Protein 2Q12 (pdb70)

Structure (mmCIF, N/CA/C/O backbone):
data_2Q12
#
_entry.id   2Q12
#
_cell.length_a   52.985
_cell.length_b   129.199
_cell.length_c   36.854
_cell.angle_alpha   90.00
_cell.angle_beta   90.00
_cell.angle_gamma   90.00
#
_symmetry.space_group_name_H-M   'P 21 21 2'
#
loop_
_entity.id
_entity.type
_entity.pdbx_description
1 polymer 'DCC-interacting protein 13 alpha'
2 water water
#
loop_
_atom_site.group_PDB
_atom_site.id
_atom_site.type_symbol
_atom_site.label_atom_id
_atom_site.label_alt_id
_atom_site.label_comp_id
_atom_site.label_asym_id
_atom_site.label_entity_id
_atom_site.label_seq_id
_atom_site.pdbx_PDB_ins_code
_atom_site.Cartn_x
_atom_site.Cartn_y
_atom_site.Cartn_z
_atom_site.occupancy
_atom_site.B_iso_or_equiv
_atom_site.auth_seq_id
_atom_site.auth_comp_id
_atom_site.auth_asym_id
_atom_site.auth_atom_id
_atom_site.pdbx_PDB_model_num
ATOM 1 N N . LEU A 1 13 ? 8.674 47.284 11.647 1.00 47.16 13 LEU A N 1
ATOM 2 C CA . LEU A 1 13 ? 8.672 47.499 13.120 1.00 48.99 13 LEU A CA 1
ATOM 3 C C . LEU A 1 13 ? 9.081 48.937 13.360 1.00 48.72 13 LEU A C 1
ATOM 4 O O . LEU A 1 13 ? 10.117 49.380 12.848 1.00 53.79 13 LEU A O 1
ATOM 9 N N . GLU A 1 14 ? 8.279 49.663 14.129 1.00 43.92 14 GLU A N 1
ATOM 10 C CA . GLU A 1 14 ? 8.564 51.068 14.394 1.00 45.75 14 GLU A CA 1
ATOM 11 C C . GLU A 1 14 ? 8.885 51.366 15.866 1.00 42.71 14 GLU A C 1
ATOM 12 O O . GLU A 1 14 ? 9.548 52.365 16.150 1.00 42.43 14 GLU A O 1
ATOM 18 N N . ASP A 1 15 ? 8.441 50.493 16.779 1.00 35.65 15 ASP A N 1
ATOM 19 C CA . ASP A 1 15 ? 8.531 50.765 18.232 1.00 34.99 15 ASP A CA 1
ATOM 20 C C . ASP A 1 15 ? 8.730 49.506 19.095 1.00 31.51 15 ASP A C 1
ATOM 21 O O . ASP A 1 15 ? 8.623 48.389 18.586 1.00 30.71 15 ASP A O 1
ATOM 26 N N . SER A 1 16 ? 9.009 49.683 20.384 1.00 30.40 16 SER A N 1
ATOM 27 C CA A SER A 1 16 ? 9.262 48.548 21.291 0.50 32.23 16 SER A CA 1
ATOM 28 C CA B SER A 1 16 ? 9.274 48.529 21.255 0.50 32.71 16 SER A CA 1
ATOM 29 C C . SER A 1 16 ? 8.059 47.597 21.450 1.00 31.41 16 SER A C 1
ATOM 30 O O . SER A 1 16 ? 8.230 46.386 21.450 1.00 28.98 16 SER A O 1
ATOM 35 N N . PRO A 1 17 ? 6.819 48.155 21.597 1.00 29.43 17 PRO A N 1
ATOM 36 C CA . PRO A 1 17 ? 5.687 47.204 21.766 1.00 29.89 17 PRO A CA 1
ATOM 37 C C . PRO A 1 17 ? 5.501 46.260 20.600 1.00 27.05 17 PRO A C 1
ATOM 38 O O . PRO A 1 17 ? 5.296 45.064 20.828 1.00 31.36 17 PRO A O 1
ATOM 42 N N . GLN A 1 18 ? 5.604 46.751 19.360 1.00 24.58 18 GLN A N 1
ATOM 43 C CA . GLN A 1 18 ? 5.472 45.842 18.213 1.00 28.01 18 GLN A CA 1
ATOM 44 C C . GLN A 1 18 ? 6.650 44.894 18.201 1.00 27.71 18 GLN A C 1
ATOM 45 O O . GLN A 1 18 ? 6.509 43.719 17.886 1.00 29.75 18 GLN A O 1
ATOM 51 N N . THR A 1 19 ? 7.827 45.412 18.534 1.00 27.09 19 THR A N 1
ATOM 52 C CA . THR A 1 19 ? 9.040 44.571 18.498 1.00 24.81 19 THR A CA 1
ATOM 53 C C . THR A 1 19 ? 8.977 43.455 19.548 1.00 27.48 19 THR A C 1
ATOM 54 O O . THR A 1 19 ? 9.182 42.298 19.230 1.00 28.01 19 THR A O 1
ATOM 58 N N . ARG A 1 20 ? 8.665 43.814 20.788 1.00 25.97 20 ARG A N 1
ATOM 59 C CA . ARG A 1 20 ? 8.507 42.853 21.836 1.00 30.70 20 ARG A CA 1
ATOM 60 C C . ARG A 1 20 ? 7.462 41.791 21.500 1.00 29.14 20 ARG A C 1
ATOM 61 O O . ARG A 1 20 ? 7.640 40.619 21.828 1.00 26.98 20 ARG A O 1
ATOM 69 N N . SER A 1 21 ? 6.394 42.180 20.815 1.00 30.60 21 SER A N 1
ATOM 70 C CA . SER A 1 21 ? 5.345 41.197 20.478 1.00 31.99 21 SER A CA 1
ATOM 71 C C . SER A 1 21 ? 5.884 40.152 19.492 1.00 30.08 21 SER A C 1
ATOM 72 O O . SER A 1 21 ? 5.695 38.942 19.681 1.00 31.80 21 SER A O 1
ATOM 75 N N . LEU A 1 22 ? 6.587 40.641 18.472 1.00 30.12 22 LEU A N 1
ATOM 76 C CA . LEU A 1 22 ? 7.206 39.808 17.457 1.00 28.51 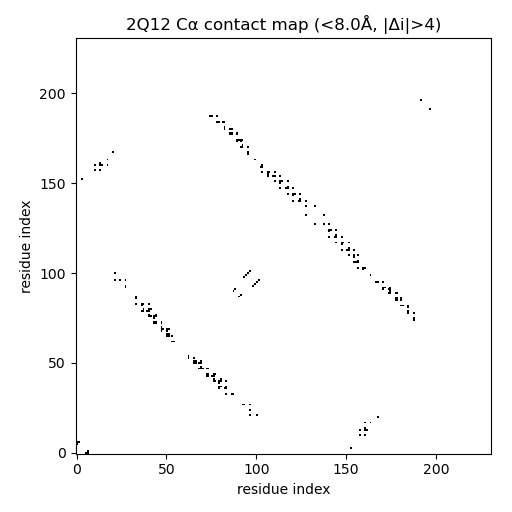22 LEU A CA 1
ATOM 77 C C . LEU A 1 22 ? 8.333 38.974 18.035 1.00 28.09 22 LEU A C 1
ATOM 78 O O . LEU A 1 22 ? 8.448 37.796 17.694 1.00 29.96 22 LEU A O 1
ATOM 83 N N . LEU A 1 23 ? 9.151 39.574 18.903 1.00 26.72 23 LEU A N 1
ATOM 84 C CA . LEU A 1 23 ? 10.171 38.791 19.673 1.00 28.70 23 LEU A CA 1
ATOM 85 C C . LEU A 1 23 ? 9.603 37.523 20.258 1.00 27.92 23 LEU A C 1
ATOM 86 O O . LEU A 1 23 ? 10.167 36.439 20.089 1.00 27.07 23 LEU A O 1
ATOM 91 N N . GLY A 1 24 ? 8.456 37.647 20.934 1.00 30.10 24 GLY A N 1
ATOM 92 C CA . GLY A 1 24 ? 7.781 36.517 21.581 1.00 28.02 24 GLY A CA 1
ATOM 93 C C . GLY A 1 24 ? 7.390 35.395 20.629 1.00 32.61 24 GLY A C 1
ATOM 94 O O . GLY A 1 24 ? 7.540 34.219 20.952 1.00 31.58 24 GLY A O 1
ATOM 95 N N . VAL A 1 25 ? 6.887 35.751 19.454 1.00 32.89 25 VAL A N 1
ATOM 96 C CA . VAL A 1 25 ? 6.555 34.759 18.436 1.00 31.40 25 VAL A CA 1
ATOM 97 C C . VAL A 1 25 ? 7.859 34.094 17.929 1.00 29.71 25 VAL A C 1
ATOM 98 O O . VAL A 1 25 ? 7.914 32.885 17.740 1.00 31.20 25 VAL A O 1
ATOM 102 N N . PHE A 1 26 ? 8.911 34.875 17.732 1.00 28.22 26 PHE A N 1
ATOM 103 C CA . PHE A 1 26 ? 10.166 34.288 17.260 1.00 29.82 26 PHE A CA 1
ATOM 104 C C . PHE A 1 26 ? 10.767 33.335 18.277 1.00 30.03 26 PHE A C 1
ATOM 105 O O . PHE A 1 26 ? 11.406 32.329 17.910 1.00 28.56 26 PHE A O 1
ATOM 113 N N . GLU A 1 27 ? 10.555 33.645 19.554 1.00 28.60 27 GLU A N 1
ATOM 114 C CA . GLU A 1 27 ? 11.056 32.856 20.661 1.00 27.70 27 GLU A CA 1
ATOM 115 C C . GLU A 1 27 ? 10.318 31.509 20.750 1.00 30.41 27 GLU A C 1
ATOM 116 O O . GLU A 1 27 ? 10.956 30.475 20.950 1.00 27.92 27 GLU A O 1
ATOM 122 N N . GLU A 1 28 ? 8.988 31.539 20.592 1.00 27.25 28 GLU A N 1
ATOM 123 C CA . GLU A 1 28 ? 8.141 30.332 20.445 1.00 36.05 28 GLU A CA 1
ATOM 124 C C . GLU A 1 28 ? 8.529 29.458 19.239 1.00 34.68 28 GLU A C 1
ATOM 125 O O . GLU A 1 28 ? 8.558 28.220 19.324 1.00 34.41 28 GLU A O 1
ATOM 131 N N . ASP A 1 29 ? 8.835 30.093 18.116 1.00 32.37 29 ASP A N 1
ATOM 132 C CA . ASP A 1 29 ? 9.321 29.315 16.988 1.00 32.14 29 ASP A CA 1
ATOM 133 C C . ASP A 1 29 ? 10.686 28.679 17.318 1.00 32.72 29 ASP A C 1
ATOM 134 O O . ASP A 1 29 ? 10.913 27.502 17.044 1.00 32.57 29 ASP A O 1
ATOM 139 N N . ALA A 1 30 ? 11.598 29.461 17.885 1.00 30.65 30 ALA A N 1
ATOM 140 C CA . ALA A 1 30 ? 12.886 28.898 18.296 1.00 29.42 30 ALA A CA 1
ATOM 141 C C . ALA A 1 30 ? 12.699 27.695 19.230 1.00 31.04 30 ALA A C 1
ATOM 142 O O . ALA A 1 30 ? 13.412 26.685 19.133 1.00 30.60 30 ALA A O 1
ATOM 144 N N . THR A 1 31 ? 11.722 27.750 20.127 1.00 31.20 31 THR A N 1
ATOM 145 C CA . THR A 1 31 ? 11.438 26.592 20.940 1.00 32.05 31 THR A CA 1
ATOM 146 C C . THR A 1 31 ? 11.115 25.338 20.101 1.00 35.07 31 THR A C 1
ATOM 147 O O . THR A 1 31 ? 11.682 24.246 20.365 1.00 34.22 31 THR A O 1
ATOM 151 N N . ALA A 1 32 ? 10.232 25.480 19.103 1.00 33.32 32 ALA A N 1
ATOM 152 C CA . ALA A 1 32 ? 9.799 24.324 18.308 1.00 33.38 32 ALA A CA 1
ATOM 153 C C . ALA A 1 32 ? 10.968 23.846 17.465 1.00 34.87 32 ALA A C 1
ATOM 154 O O . ALA A 1 32 ? 11.099 22.648 17.205 1.00 35.78 32 ALA A O 1
ATOM 156 N N . ILE A 1 33 ? 11.794 24.803 17.053 1.00 32.57 33 ILE A N 1
ATOM 157 C CA . ILE A 1 33 ? 13.001 24.525 16.274 1.00 27.42 33 ILE A CA 1
ATOM 158 C C . ILE A 1 33 ? 13.962 23.662 17.068 1.00 27.40 33 ILE A C 1
ATOM 159 O O . ILE A 1 33 ? 14.336 22.600 16.581 1.00 27.70 33 ILE A O 1
ATOM 164 N N . SER A 1 34 ? 14.312 24.109 18.278 1.00 29.15 34 SER A N 1
ATOM 165 C CA . SER A 1 34 ? 15.185 23.370 19.225 1.00 30.50 34 SER A CA 1
ATOM 166 C C . SER A 1 34 ? 14.737 21.946 19.432 1.00 30.32 34 SER A C 1
ATOM 167 O O . SER A 1 34 ? 15.522 21.031 19.318 1.00 29.50 34 SER A O 1
ATOM 170 N N . ASN A 1 35 ? 13.463 21.762 19.728 1.00 27.02 35 ASN A N 1
ATOM 171 C CA . ASN A 1 35 ? 12.911 20.427 19.904 1.00 31.41 35 ASN A CA 1
ATOM 172 C C . ASN A 1 35 ? 13.087 19.480 18.714 1.00 29.84 35 ASN A C 1
ATOM 173 O O . ASN A 1 35 ? 13.604 18.350 18.873 1.00 29.92 35 ASN A O 1
ATOM 178 N N . TYR A 1 36 ? 12.666 19.926 17.530 1.00 27.03 36 TYR A N 1
ATOM 179 C CA . TYR A 1 36 ? 12.807 19.106 16.348 1.00 26.18 36 TYR A CA 1
ATOM 180 C C . TYR A 1 36 ? 14.284 18.842 16.015 1.00 24.22 36 TYR A C 1
ATOM 181 O O . TYR A 1 36 ? 14.643 17.720 15.716 1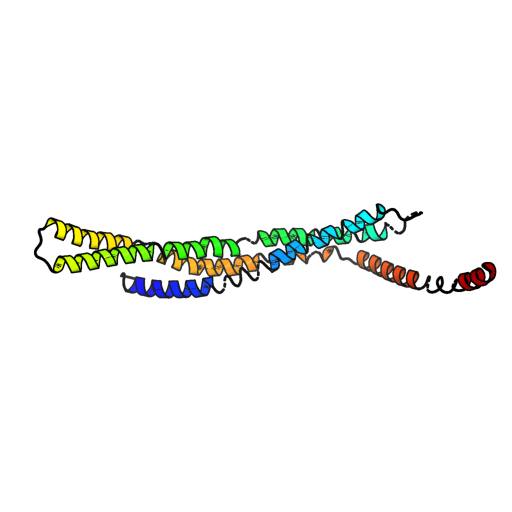.00 26.54 36 TYR A O 1
ATOM 198 N N . ASN A 1 38 ? 16.942 18.974 17.930 1.00 28.96 38 ASN A N 1
ATOM 199 C CA . ASN A 1 38 ? 17.489 18.050 18.909 1.00 26.71 38 ASN A CA 1
ATOM 200 C C . ASN A 1 38 ? 17.125 16.618 18.591 1.00 25.42 38 ASN A C 1
ATOM 201 O O . ASN A 1 38 ? 17.956 15.743 18.658 1.00 25.00 38 ASN A O 1
ATOM 206 N N . GLN A 1 39 ? 15.885 16.357 18.193 1.00 21.44 39 GLN A N 1
ATOM 207 C CA . GLN A 1 39 ? 15.548 15.000 17.787 1.00 23.49 39 GLN A CA 1
ATOM 208 C C . GLN A 1 39 ? 16.331 14.547 16.550 1.00 25.24 39 GLN A C 1
ATOM 209 O O . GLN A 1 39 ? 16.713 13.394 16.462 1.00 25.30 39 GLN A O 1
ATOM 215 N N . LEU A 1 40 ? 16.524 15.448 15.595 1.00 26.98 40 LEU A N 1
ATOM 216 C CA . LEU A 1 40 ? 17.323 15.156 14.368 1.00 30.09 40 LEU A CA 1
ATOM 217 C C . LEU A 1 40 ? 18.805 14.893 14.671 1.00 26.47 40 LEU A C 1
ATOM 218 O O . LEU A 1 40 ? 19.414 13.988 14.100 1.00 25.98 40 LEU A O 1
ATOM 223 N N . TYR A 1 41 ? 19.383 15.754 15.490 1.00 24.73 41 TYR A N 1
ATOM 224 C CA . TYR A 1 41 ? 20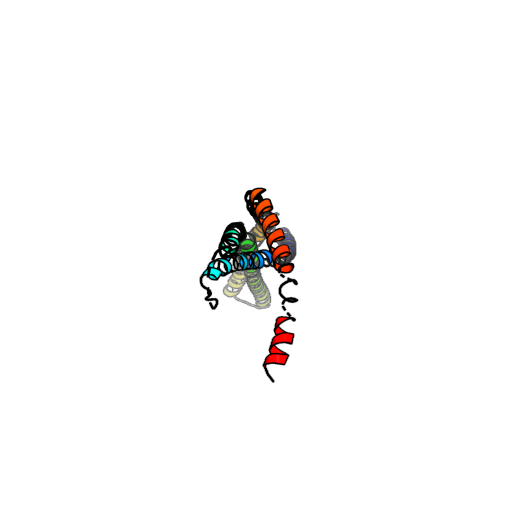.727 15.553 16.062 1.00 21.15 41 TYR A CA 1
ATOM 225 C C . TYR A 1 41 ? 20.906 14.144 16.626 1.00 22.21 41 TYR A C 1
ATOM 226 O O . TYR A 1 41 ? 21.854 13.394 16.272 1.00 21.55 41 TYR A O 1
ATOM 235 N N . GLN A 1 42 ? 19.994 13.755 17.520 1.00 21.76 42 GLN A N 1
ATOM 236 C CA . GLN A 1 42 ? 20.032 12.428 18.115 1.00 23.15 42 GLN A CA 1
ATOM 237 C C . GLN A 1 42 ? 19.942 11.269 17.128 1.00 19.31 42 GLN A C 1
ATOM 238 O O . GLN A 1 42 ? 20.641 10.261 17.290 1.00 19.82 42 GLN A O 1
ATOM 244 N N . ALA A 1 43 ? 19.050 11.341 16.134 1.00 18.07 43 ALA A N 1
ATOM 245 C CA . ALA A 1 43 ? 18.881 10.288 15.152 1.00 21.94 43 ALA A CA 1
ATOM 246 C C . ALA A 1 43 ? 20.140 10.154 14.301 1.00 17.95 43 ALA A C 1
ATOM 247 O O . ALA A 1 43 ? 20.573 9.053 14.005 1.00 21.11 43 ALA A O 1
ATOM 257 N N . HIS A 1 45 ? 23.155 11.210 15.108 1.00 25.50 45 HIS A N 1
ATOM 258 C CA . HIS A 1 45 ? 24.232 10.712 15.961 1.00 25.47 45 HIS A CA 1
ATOM 259 C C . HIS A 1 45 ? 24.223 9.188 16.034 1.00 21.79 45 HIS A C 1
ATOM 260 O O . HIS A 1 45 ? 25.286 8.547 16.068 1.00 24.94 45 HIS A O 1
ATOM 267 N N . ARG A 1 46 ? 23.036 8.585 16.048 1.00 21.79 46 ARG A N 1
ATOM 268 C CA . ARG A 1 46 ? 22.944 7.107 16.033 1.00 22.31 46 ARG A CA 1
ATOM 269 C C . ARG A 1 46 ? 23.449 6.514 14.737 1.00 22.01 46 ARG A C 1
ATOM 270 O O . ARG A 1 46 ? 24.044 5.442 14.768 1.00 21.50 46 ARG A O 1
ATOM 278 N N . ILE A 1 47 ? 23.173 7.173 13.603 1.00 20.21 47 ILE A N 1
ATOM 279 C CA . ILE A 1 47 ? 23.648 6.699 12.289 1.00 19.54 47 ILE A CA 1
ATOM 280 C C . ILE A 1 47 ? 25.189 6.749 12.387 1.00 21.28 47 ILE A C 1
ATOM 281 O O . ILE A 1 47 ? 25.882 5.766 12.077 1.00 21.52 47 ILE A O 1
ATOM 286 N N . TYR A 1 48 ? 25.671 7.915 12.755 1.00 19.99 48 TYR A N 1
ATOM 287 C CA . TYR A 1 48 ? 27.143 8.163 12.911 1.00 24.33 48 TYR A CA 1
ATOM 288 C C . TYR A 1 48 ? 27.858 7.078 13.723 1.00 18.57 48 TYR A C 1
ATOM 289 O O . TYR A 1 48 ? 28.801 6.452 13.235 1.00 24.79 48 TYR A O 1
ATOM 298 N N . ASP A 1 49 ? 27.475 6.915 14.993 1.00 21.61 49 ASP A N 1
ATOM 299 C CA . ASP A 1 49 ? 28.015 5.837 15.870 1.00 18.99 49 ASP A CA 1
ATOM 300 C C . ASP A 1 49 ? 27.928 4.440 15.243 1.00 20.68 49 ASP A C 1
ATOM 301 O O . ASP A 1 49 ? 28.886 3.703 15.287 1.00 20.00 49 ASP A O 1
ATOM 306 N N . ALA A 1 50 ? 26.765 4.057 14.661 1.00 18.30 50 ALA A N 1
ATOM 307 C CA . ALA A 1 50 ? 26.604 2.709 14.103 1.00 20.42 50 ALA A CA 1
ATOM 308 C C . ALA A 1 50 ? 27.582 2.487 12.908 1.00 21.21 50 ALA A C 1
ATOM 309 O O . ALA A 1 50 ? 28.228 1.423 12.783 1.00 20.21 50 ALA A O 1
ATOM 311 N N . GLN A 1 51 ? 27.693 3.504 12.035 1.00 22.79 51 GLN A N 1
ATOM 312 C CA . GLN A 1 51 ? 28.571 3.440 10.881 1.00 24.16 51 GLN A CA 1
ATOM 313 C C . GLN A 1 51 ? 30.044 3.360 11.317 1.00 21.70 51 GLN A C 1
ATOM 314 O O . GLN A 1 51 ? 30.759 2.522 10.784 1.00 18.65 51 GLN A O 1
ATOM 320 N N . ASN A 1 52 ? 30.459 4.143 12.329 1.00 21.93 52 ASN A N 1
ATOM 321 C CA . ASN A 1 52 ? 31.858 3.995 12.872 1.00 23.77 52 ASN A CA 1
ATOM 322 C C . ASN A 1 52 ? 32.122 2.560 13.422 1.00 25.07 52 ASN A C 1
ATOM 323 O O . ASN A 1 52 ? 33.203 1.970 13.193 1.00 25.83 52 ASN A O 1
ATOM 328 N N . GLU A 1 53 ? 31.138 2.010 14.157 1.00 21.71 53 GLU A N 1
ATOM 329 C CA . GLU A 1 53 ? 31.228 0.661 14.758 1.00 22.75 53 GLU A CA 1
ATOM 330 C C . GLU A 1 53 ? 31.265 -0.402 13.658 1.00 24.56 53 GLU A C 1
ATOM 331 O O . GLU A 1 53 ? 32.052 -1.361 13.705 1.00 21.32 53 GLU A O 1
ATOM 337 N N . LEU A 1 54 ? 30.447 -0.209 12.625 1.00 21.42 54 LEU A N 1
ATOM 338 C CA . LEU A 1 54 ? 30.498 -1.088 11.452 1.00 22.65 54 LEU A CA 1
ATOM 339 C C . LEU A 1 54 ? 31.810 -1.083 10.704 1.00 18.38 54 LEU A C 1
ATOM 340 O O . LEU A 1 54 ? 32.245 -2.150 10.322 1.00 20.76 54 LEU A O 1
ATOM 345 N N . SER A 1 55 ? 32.414 0.088 10.508 1.00 18.19 55 SER A N 1
ATOM 346 C CA A SER A 1 55 ? 33.740 0.185 9.868 0.50 21.34 55 SER A CA 1
ATOM 347 C CA B SER A 1 55 ? 33.724 0.171 9.845 0.50 21.14 55 SER A CA 1
ATOM 348 C C . SER A 1 55 ? 34.758 -0.602 10.669 1.00 19.83 55 SER A C 1
ATOM 349 O O . SER A 1 55 ? 35.533 -1.426 10.117 1.00 24.83 55 SER A O 1
ATOM 354 N N . ALA A 1 56 ? 34.778 -0.340 11.968 1.00 21.78 56 ALA A N 1
ATOM 355 C CA . ALA A 1 56 ? 35.723 -1.015 12.879 1.00 24.18 56 ALA A CA 1
ATOM 356 C C . ALA A 1 56 ? 35.521 -2.529 12.882 1.00 26.37 56 ALA A C 1
ATOM 357 O O . ALA A 1 56 ? 36.480 -3.267 12.808 1.00 21.98 56 ALA A O 1
ATOM 359 N N . ALA A 1 57 ? 34.280 -2.989 12.966 1.00 21.91 57 ALA A N 1
ATOM 360 C CA . ALA A 1 57 ? 34.024 -4.426 12.984 1.00 25.15 57 ALA A CA 1
ATOM 361 C C . ALA A 1 57 ? 34.384 -5.125 11.684 1.00 25.38 57 ALA A C 1
ATOM 362 O O . ALA A 1 57 ? 34.891 -6.241 11.695 1.00 23.96 57 ALA A O 1
ATOM 364 N N . THR A 1 58 ? 34.130 -4.450 10.564 1.00 21.85 58 THR A N 1
ATOM 365 C CA . THR A 1 58 ? 34.411 -5.002 9.250 1.00 22.25 58 THR A CA 1
ATOM 366 C C . THR A 1 58 ? 35.943 -5.160 9.078 1.00 23.24 58 THR A C 1
ATOM 367 O O . THR A 1 58 ? 36.454 -6.209 8.642 1.00 22.62 58 THR A O 1
ATOM 371 N N . HIS A 1 59 ? 36.649 -4.131 9.506 1.00 21.58 59 HIS A N 1
ATOM 372 C CA . HIS A 1 59 ? 38.115 -4.112 9.419 1.00 25.52 59 HIS A CA 1
ATOM 373 C C . HIS A 1 59 ? 38.709 -5.197 10.313 1.00 21.96 59 HIS A C 1
ATOM 374 O O . HIS A 1 59 ? 39.618 -5.944 9.877 1.00 25.19 59 HIS A O 1
ATOM 381 N N . LEU A 1 60 ? 38.178 -5.336 11.524 1.00 24.49 60 LEU A N 1
ATOM 382 C CA . LEU A 1 60 ? 38.681 -6.354 12.437 1.00 27.51 60 LEU A CA 1
ATOM 383 C C . LEU A 1 60 ? 38.445 -7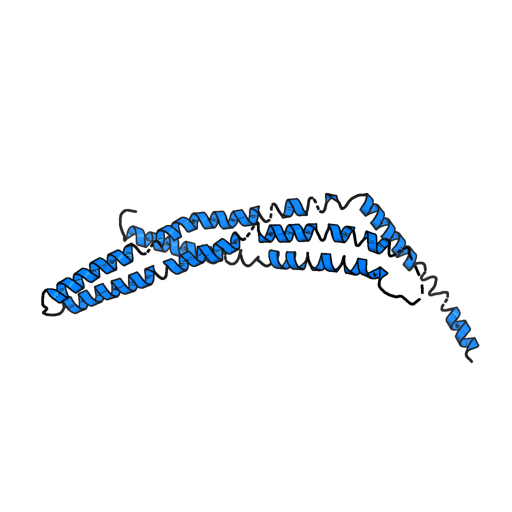.771 11.883 1.00 27.29 60 LEU A C 1
ATOM 384 O O . LEU A 1 60 ? 39.316 -8.627 11.977 1.00 26.22 60 LEU A O 1
ATOM 389 N N . THR A 1 61 ? 37.274 -8.027 11.293 1.00 25.18 61 THR A N 1
ATOM 390 C CA . THR A 1 61 ? 37.033 -9.319 10.668 1.00 19.05 61 THR A CA 1
ATOM 391 C C . THR A 1 61 ? 38.064 -9.622 9.566 1.00 27.19 61 THR A C 1
ATOM 392 O O . THR A 1 61 ? 38.650 -10.717 9.557 1.00 26.88 61 THR A O 1
ATOM 396 N N . SER A 1 62 ? 38.325 -8.682 8.662 1.00 24.50 62 SER A N 1
ATOM 397 C CA A SER A 1 62 ? 39.355 -8.883 7.623 0.50 27.79 62 SER A CA 1
ATOM 398 C CA B SER A 1 62 ? 39.338 -8.948 7.629 0.50 27.78 62 SER A CA 1
ATOM 399 C C . SER A 1 62 ? 40.722 -9.197 8.226 1.00 28.26 62 SER A C 1
ATOM 400 O O . SER A 1 62 ? 41.469 -10.047 7.705 1.00 28.59 62 SER A O 1
ATOM 405 N N . LYS A 1 63 ? 41.036 -8.505 9.311 1.00 27.18 63 LYS A N 1
ATOM 406 C CA . LYS A 1 63 ? 42.314 -8.657 10.031 1.00 33.30 63 LYS A CA 1
ATOM 407 C C . LYS A 1 63 ? 42.441 -10.067 10.633 1.00 34.37 63 LYS A C 1
ATOM 408 O O . LYS A 1 63 ? 43.504 -10.685 10.582 1.00 35.95 63 LYS A O 1
ATOM 414 N N . LEU A 1 64 ? 41.340 -10.574 11.175 1.00 29.77 64 LEU A N 1
ATOM 415 C CA . LEU A 1 64 ? 41.299 -11.919 11.714 1.00 33.97 64 LEU A CA 1
ATOM 416 C C . LEU A 1 64 ? 41.458 -13.007 10.687 1.00 28.26 64 LEU A C 1
ATOM 417 O O . LEU A 1 64 ? 42.080 -14.033 10.990 1.00 28.50 64 LEU A O 1
ATOM 422 N N . LEU A 1 65 ? 40.855 -12.817 9.504 1.00 24.49 65 LEU A N 1
ATOM 423 C CA . LEU A 1 65 ? 41.014 -13.726 8.397 1.00 24.85 65 LEU A CA 1
ATOM 424 C C . LEU A 1 65 ? 42.478 -13.778 7.951 1.00 33.41 65 LEU A C 1
ATOM 425 O O . LEU A 1 65 ? 42.976 -14.836 7.642 1.00 30.26 65 LEU A O 1
ATOM 430 N N . LYS A 1 66 ? 43.164 -12.646 7.947 1.00 35.95 66 LYS A N 1
ATOM 431 C CA . LYS A 1 66 ? 44.596 -12.656 7.628 1.00 39.32 66 LYS A CA 1
ATOM 432 C C . LYS A 1 66 ? 45.403 -13.460 8.649 1.00 41.56 66 LYS A C 1
ATOM 433 O O . LYS A 1 66 ? 46.431 -14.048 8.305 1.00 46.59 66 LYS A O 1
ATOM 439 N N . GLU A 1 67 ? 44.953 -13.479 9.903 1.00 37.92 67 GLU A N 1
ATOM 440 C CA . GLU A 1 67 ? 45.664 -14.181 10.965 1.00 42.48 67 GLU A CA 1
ATOM 441 C C . GLU A 1 67 ? 45.511 -15.713 10.927 1.00 38.94 67 GLU A C 1
ATOM 442 O O . GLU A 1 67 ? 46.050 -16.392 11.787 1.00 40.54 67 GLU A O 1
ATOM 448 N N . TYR A 1 68 ? 44.747 -16.259 9.979 1.00 36.85 68 TYR A N 1
ATOM 449 C CA . TYR A 1 68 ? 44.451 -17.697 9.997 1.00 41.90 68 TYR A CA 1
ATOM 450 C C . TYR A 1 68 ? 45.724 -18.512 9.812 1.00 45.44 68 TYR A C 1
ATOM 451 O O . TYR A 1 68 ? 45.972 -19.473 10.541 1.00 43.56 68 TYR A O 1
ATOM 460 N N . GLU A 1 69 ? 46.501 -18.110 8.813 1.00 50.18 69 GLU A N 1
ATOM 461 C CA . GLU A 1 69 ? 47.824 -18.656 8.545 1.00 58.17 69 GLU A CA 1
ATOM 462 C C . GLU A 1 69 ? 48.733 -18.698 9.781 1.00 56.53 69 GLU A C 1
ATOM 463 O O . GLU A 1 69 ? 49.641 -19.516 9.842 1.00 61.13 69 GLU A O 1
ATOM 469 N N . LYS A 1 70 ? 48.489 -17.830 10.757 1.00 55.49 70 LYS A N 1
ATOM 470 C CA . LYS A 1 70 ? 49.307 -17.796 11.971 1.00 57.33 70 LYS A CA 1
ATOM 471 C C . LYS A 1 70 ? 48.816 -18.722 13.086 1.00 56.52 70 LYS A C 1
ATOM 472 O O . LYS A 1 70 ? 49.430 -18.799 14.151 1.00 52.59 70 LYS A O 1
ATOM 478 N N . GLN A 1 71 ? 47.703 -19.410 12.853 1.00 55.48 71 GLN A N 1
ATOM 479 C CA . GLN A 1 71 ? 47.221 -20.376 13.828 1.00 54.02 71 GLN A CA 1
ATOM 480 C C . GLN A 1 71 ? 47.991 -21.655 13.580 1.00 55.75 71 GLN A C 1
ATOM 481 O O . GLN A 1 71 ? 48.219 -22.034 12.421 1.00 57.80 71 GLN A O 1
ATOM 487 N N . ARG A 1 72 ? 48.405 -22.310 14.659 1.00 57.93 72 ARG A N 1
ATOM 488 C CA . ARG A 1 72 ? 49.112 -23.575 14.527 1.00 61.24 72 ARG A CA 1
ATOM 489 C C . ARG A 1 72 ? 48.149 -24.746 14.709 1.00 62.67 72 ARG A C 1
ATOM 490 O O . ARG A 1 72 ? 47.591 -24.954 15.801 1.00 61.53 72 ARG A O 1
ATOM 498 N N . PHE A 1 73 ? 47.922 -25.471 13.610 1.00 62.87 73 PHE A N 1
ATOM 499 C CA . PHE A 1 73 ? 47.077 -26.665 13.610 1.00 64.11 73 PHE A CA 1
ATOM 500 C C . PHE A 1 73 ? 47.943 -27.934 13.447 1.00 65.75 73 PHE A C 1
ATOM 501 O O . PHE A 1 73 ? 48.462 -28.183 12.351 1.00 68.20 73 PHE A O 1
ATOM 509 N N . PRO A 1 74 ? 48.125 -28.715 14.544 1.00 65.97 74 PRO A N 1
ATOM 510 C CA . PRO A 1 74 ? 48.873 -29.993 14.612 1.00 66.60 74 PRO A CA 1
ATOM 511 C C . PRO A 1 74 ? 48.675 -30.953 13.428 1.00 67.43 74 PRO A C 1
ATOM 512 O O . PRO A 1 74 ? 47.543 -31.188 12.991 1.00 68.35 74 PRO A O 1
ATOM 516 N N . GLU A 1 80 ? 48.703 -23.384 0.935 1.00 63.30 80 GLU A N 1
ATOM 517 C CA . GLU A 1 80 ? 47.559 -24.267 1.160 1.00 61.73 80 GLU A CA 1
ATOM 518 C C . GLU A 1 80 ? 46.246 -23.643 0.711 1.00 58.76 80 GLU A C 1
ATOM 519 O O . GLU A 1 80 ? 46.092 -22.412 0.711 1.00 53.70 80 GLU A O 1
ATOM 525 N N . VAL A 1 81 ? 45.320 -24.525 0.343 1.00 56.32 81 VAL A N 1
ATOM 526 C CA . VAL A 1 81 ? 44.038 -24.179 -0.262 1.00 56.15 81 VAL A CA 1
ATOM 527 C C . VAL A 1 81 ? 43.237 -23.213 0.616 1.00 52.84 81 VAL A C 1
ATOM 528 O O . VAL A 1 81 ? 42.820 -22.167 0.130 1.00 51.95 81 VAL A O 1
ATOM 540 N N . SER A 1 83 ? 44.120 -21.312 3.341 1.00 47.67 83 SER A N 1
ATOM 541 C CA . SER A 1 83 ? 44.818 -20.042 3.537 1.00 48.13 83 SER A CA 1
ATOM 542 C C . SER A 1 83 ? 44.689 -19.072 2.350 1.00 44.91 83 SER A C 1
ATOM 543 O O . SER A 1 83 ? 44.565 -17.861 2.547 1.00 44.13 83 SER A O 1
ATOM 546 N N . SER A 1 84 ? 44.725 -19.611 1.133 1.00 42.60 84 SER A N 1
ATOM 547 C CA . SER A 1 84 ? 44.519 -18.820 -0.074 1.00 42.08 84 SER A CA 1
ATOM 548 C C . SER A 1 84 ? 43.069 -18.314 -0.226 1.00 39.33 84 SER A C 1
ATOM 549 O O . SER A 1 84 ? 42.838 -17.136 -0.548 1.00 33.84 84 SER A O 1
ATOM 552 N N . THR A 1 85 ? 42.109 -19.206 -0.003 1.00 34.64 85 THR A N 1
ATOM 553 C CA . THR A 1 85 ? 40.682 -18.826 -0.016 1.00 29.56 85 THR A CA 1
ATOM 554 C C . THR A 1 85 ? 40.433 -17.717 0.997 1.00 27.64 85 THR A C 1
ATOM 555 O O . THR A 1 85 ? 39.811 -16.716 0.656 1.00 30.09 85 THR A O 1
ATOM 559 N N . LEU A 1 86 ? 40.956 -17.862 2.214 1.00 24.66 86 LEU A N 1
ATOM 560 C CA . LEU A 1 86 ? 40.801 -16.861 3.290 1.00 29.31 86 LEU A CA 1
ATOM 561 C C . LEU A 1 86 ? 41.479 -15.522 2.947 1.00 31.40 86 LEU A C 1
ATOM 562 O O . LEU A 1 86 ? 40.922 -14.447 3.196 1.00 29.87 86 LEU A O 1
ATOM 567 N N . GLN A 1 87 ? 42.642 -15.595 2.305 1.00 33.30 87 GLN A N 1
ATOM 568 C CA . GLN A 1 87 ? 43.318 -14.397 1.792 1.00 34.22 87 GLN A CA 1
ATOM 569 C C . GLN A 1 87 ? 42.492 -13.627 0.758 1.00 31.82 87 GLN A C 1
ATOM 570 O O . GLN A 1 87 ? 42.514 -12.401 0.755 1.00 33.51 87 GLN A O 1
ATOM 576 N N . GLN A 1 88 ? 41.793 -14.342 -0.115 1.00 29.57 88 GLN A N 1
ATOM 577 C CA . GLN A 1 88 ? 41.000 -13.746 -1.159 1.00 35.44 88 GLN A CA 1
ATOM 578 C C . GLN A 1 88 ? 39.780 -13.088 -0.534 1.00 31.91 88 GLN A C 1
ATOM 579 O O . GLN A 1 88 ? 39.370 -12.016 -0.990 1.00 29.29 88 GLN A O 1
ATOM 585 N N . PHE A 1 89 ? 39.224 -13.717 0.507 1.00 30.60 89 PHE A N 1
ATOM 586 C CA . PHE A 1 89 ? 38.045 -13.176 1.216 1.00 31.67 89 PHE A CA 1
ATOM 587 C C . PHE A 1 89 ? 38.463 -11.924 1.971 1.00 33.03 89 PHE A C 1
ATOM 588 O O . PHE A 1 89 ? 37.743 -10.910 1.963 1.00 29.77 89 PHE A O 1
ATOM 596 N N . SER A 1 90 ? 39.636 -11.995 2.585 1.00 30.63 90 SER A N 1
ATOM 597 C CA A SER A 1 90 ? 40.181 -10.925 3.405 0.50 32.61 90 SER A CA 1
ATOM 598 C CA B SER A 1 90 ? 40.164 -10.924 3.404 0.50 32.05 90 SER A CA 1
ATOM 599 C C . SER A 1 90 ? 40.509 -9.688 2.592 1.00 34.79 90 SER A C 1
ATOM 600 O O . SER A 1 90 ? 40.417 -8.581 3.110 1.00 33.18 90 SER A O 1
ATOM 605 N N . LYS A 1 91 ? 40.914 -9.887 1.330 1.00 31.74 91 LYS A N 1
ATOM 606 C CA . LYS A 1 91 ? 41.165 -8.774 0.396 1.00 38.11 91 LYS A CA 1
ATOM 607 C C . LYS A 1 91 ? 39.857 -8.046 0.009 1.00 36.93 91 LYS A C 1
ATOM 608 O O . LYS A 1 91 ? 39.766 -6.823 0.109 1.00 36.34 91 LYS A O 1
ATOM 614 N N . VAL A 1 92 ? 38.868 -8.793 -0.448 1.00 30.63 92 VAL A N 1
ATOM 615 C CA . VAL A 1 92 ? 37.536 -8.208 -0.737 1.00 31.92 92 VAL A CA 1
ATOM 616 C C . VAL A 1 92 ? 36.930 -7.505 0.470 1.00 29.22 92 VAL A C 1
ATOM 617 O O . VAL A 1 92 ? 36.383 -6.389 0.340 1.00 30.53 92 VAL A O 1
ATOM 621 N N . ILE A 1 93 ? 36.997 -8.140 1.637 1.00 24.83 93 ILE A N 1
ATOM 622 C CA . ILE A 1 93 ? 36.486 -7.506 2.867 1.00 27.96 93 ILE A CA 1
ATOM 623 C C . ILE A 1 93 ? 37.312 -6.277 3.222 1.00 32.14 93 ILE A C 1
ATOM 624 O O . ILE A 1 93 ? 36.773 -5.270 3.668 1.00 27.48 93 ILE A O 1
ATOM 629 N N . ASP A 1 94 ? 38.625 -6.337 3.011 1.00 30.78 94 ASP A N 1
ATOM 630 C CA . ASP A 1 94 ? 39.429 -5.159 3.277 1.00 33.76 94 ASP A CA 1
ATOM 631 C C . ASP A 1 94 ? 38.990 -3.981 2.400 1.00 33.56 94 ASP A C 1
ATOM 632 O O . ASP A 1 94 ? 38.957 -2.852 2.874 1.00 35.14 94 ASP A O 1
ATOM 637 N N . GLU A 1 95 ? 38.661 -4.241 1.137 1.00 30.16 95 GLU A N 1
ATOM 638 C CA . GLU A 1 95 ? 38.109 -3.230 0.242 1.00 34.37 95 GLU A CA 1
ATOM 639 C C . GLU A 1 95 ? 36.791 -2.683 0.733 1.00 32.46 95 GLU A C 1
ATOM 640 O O . GLU A 1 95 ? 36.601 -1.463 0.732 1.00 28.34 95 GLU A O 1
ATOM 646 N N . LEU A 1 96 ? 35.877 -3.564 1.156 1.00 28.65 96 LEU A N 1
ATOM 647 C CA . LEU A 1 96 ? 34.634 -3.079 1.734 1.00 28.21 96 LEU A CA 1
ATOM 648 C C . LEU A 1 96 ? 34.877 -2.276 3.018 1.00 25.58 96 LEU A C 1
ATOM 649 O O . LEU A 1 96 ? 34.258 -1.244 3.206 1.00 25.64 96 LEU A O 1
ATOM 654 N N . SER A 1 97 ? 35.752 -2.738 3.894 1.00 25.53 97 SER A N 1
ATOM 655 C CA A SER A 1 97 ? 36.089 -2.009 5.104 0.50 24.80 97 SER A CA 1
ATOM 656 C CA B SER A 1 97 ? 36.075 -1.998 5.112 0.50 24.89 97 SER A CA 1
ATOM 657 C C . SER A 1 97 ? 36.525 -0.567 4.771 1.00 26.19 97 SER A C 1
ATOM 658 O O . SER A 1 97 ? 36.247 0.383 5.502 1.00 22.46 97 SER A O 1
ATOM 663 N N . SER A 1 98 ? 37.197 -0.398 3.652 1.00 24.75 98 SER A N 1
ATOM 664 C CA . SER A 1 98 ? 37.707 0.932 3.330 1.00 26.09 98 SER A CA 1
ATOM 665 C C . SER A 1 98 ? 36.582 1.821 2.812 1.00 21.69 98 SER A C 1
ATOM 666 O O . SER A 1 98 ? 36.534 2.992 3.142 1.00 19.56 98 SER A O 1
ATOM 669 N N . CYS A 1 99 ? 35.640 1.248 2.087 1.00 23.64 99 CYS A N 1
ATOM 670 C CA . CYS A 1 99 ? 34.418 1.980 1.730 1.00 20.57 99 CYS A CA 1
ATOM 671 C C . CYS A 1 99 ? 33.730 2.461 3.010 1.00 18.32 99 CYS A C 1
ATOM 672 O O . CYS A 1 99 ? 33.385 3.623 3.104 1.00 16.60 99 CYS A O 1
ATOM 675 N N . HIS A 1 100 ? 33.467 1.552 3.957 1.00 18.95 100 HIS A N 1
ATOM 676 C CA . HIS A 1 100 ? 32.888 1.921 5.247 1.00 23.07 100 HIS A CA 1
ATOM 677 C C . HIS A 1 100 ? 33.690 2.997 5.993 1.00 21.90 100 HIS A C 1
ATOM 678 O O . HIS A 1 100 ? 33.110 3.884 6.564 1.00 18.81 100 HIS A O 1
ATOM 685 N N . ALA A 1 101 ? 35.014 2.911 6.003 1.00 20.32 101 ALA A N 1
ATOM 686 C CA . ALA A 1 101 ? 35.850 3.896 6.687 1.00 21.14 101 ALA A CA 1
ATOM 687 C C . ALA A 1 101 ? 35.779 5.273 6.039 1.00 19.30 101 ALA A C 1
ATOM 688 O O . ALA A 1 101 ? 35.662 6.283 6.778 1.00 22.67 101 ALA A O 1
ATOM 690 N N . VAL A 1 102 ? 35.767 5.306 4.711 1.00 18.57 102 VAL A N 1
ATOM 691 C CA . VAL A 1 102 ? 35.619 6.554 3.969 1.00 17.84 102 VAL A CA 1
ATOM 692 C C . VAL A 1 102 ? 34.274 7.169 4.279 1.00 18.72 102 VAL A C 1
ATOM 693 O O . VAL A 1 102 ? 34.213 8.351 4.550 1.00 16.99 102 VAL A O 1
ATOM 697 N N . LEU A 1 103 ? 33.219 6.347 4.223 1.00 17.80 103 LEU A N 1
ATOM 698 C CA . LEU A 1 103 ? 31.880 6.846 4.567 1.00 19.09 103 LEU A CA 1
ATOM 699 C C . LEU A 1 103 ? 31.841 7.434 5.974 1.00 20.47 103 LEU A C 1
ATOM 700 O O . LEU A 1 103 ? 31.261 8.527 6.183 1.00 19.06 103 LEU A O 1
ATOM 705 N N . SER A 1 104 ? 32.417 6.717 6.939 1.00 19.39 104 SER A N 1
ATOM 706 C CA . SER A 1 104 ? 32.440 7.196 8.347 1.00 24.73 104 SER A CA 1
ATOM 707 C C . SER A 1 104 ? 33.001 8.590 8.451 1.00 25.78 104 SER A C 1
ATOM 708 O O . SER A 1 104 ? 32.404 9.468 9.095 1.00 21.61 104 SER A O 1
ATOM 711 N N . THR A 1 105 ? 34.158 8.787 7.795 1.00 20.88 105 THR A N 1
ATOM 712 C CA . THR A 1 105 ? 34.863 10.034 7.796 1.00 23.56 105 THR A CA 1
ATOM 713 C C . THR A 1 105 ? 34.059 11.195 7.226 1.00 22.95 105 THR A C 1
ATOM 714 O O . THR A 1 105 ? 34.047 12.279 7.822 1.00 23.46 105 THR A O 1
ATOM 718 N N . GLN A 1 106 ? 33.422 10.948 6.081 1.00 22.42 106 GLN A N 1
ATOM 719 C CA . GLN A 1 106 ? 32.580 11.907 5.405 1.00 25.80 106 GLN A CA 1
ATOM 720 C C . GLN A 1 106 ? 31.362 12.216 6.255 1.00 25.30 106 GLN A C 1
ATOM 721 O O . GLN A 1 106 ? 30.983 13.380 6.382 1.00 25.80 106 GLN A O 1
ATOM 727 N N . LEU A 1 107 ? 30.779 11.195 6.857 1.00 24.11 107 LEU A N 1
ATOM 728 C CA . LEU A 1 107 ? 29.639 11.371 7.775 1.00 23.43 107 LEU A CA 1
ATOM 729 C C . LEU A 1 107 ? 29.917 12.293 8.975 1.00 29.63 107 LEU A C 1
ATOM 730 O O . LEU A 1 107 ? 29.056 13.086 9.388 1.00 30.21 107 LEU A O 1
ATOM 735 N N . ALA A 1 108 ? 31.116 12.182 9.535 1.00 24.49 108 ALA A N 1
ATOM 736 C CA . ALA A 1 108 ? 31.555 13.074 10.598 1.00 24.34 108 ALA A CA 1
ATOM 737 C C . ALA A 1 108 ? 31.564 14.531 10.141 1.00 28.29 108 ALA A C 1
ATOM 738 O O . ALA A 1 108 ? 30.956 15.439 10.779 1.00 26.83 108 ALA A O 1
ATOM 740 N N . ASP A 1 109 ? 32.253 14.754 9.028 1.00 28.43 109 ASP A N 1
ATOM 741 C CA . ASP A 1 109 ? 32.513 16.052 8.510 1.00 28.54 109 ASP A CA 1
ATOM 742 C C . ASP A 1 109 ? 31.320 16.731 7.828 1.00 25.83 109 ASP A C 1
ATOM 743 O O . ASP A 1 109 ? 31.092 17.921 8.071 1.00 25.79 109 ASP A O 1
ATOM 748 N N . ALA A 1 110 ? 30.567 15.985 7.015 1.00 23.66 110 ALA A N 1
ATOM 749 C CA . ALA A 1 110 ? 29.489 16.563 6.178 1.00 23.54 110 ALA A CA 1
ATOM 750 C C . ALA A 1 110 ? 28.074 16.441 6.763 1.00 22.16 110 ALA A C 1
ATOM 751 O O . ALA A 1 110 ? 27.190 17.193 6.378 1.00 23.08 110 ALA A O 1
ATOM 769 N N . PHE A 1 113 ? 28.971 17.325 11.761 1.00 25.79 113 PHE A N 1
ATOM 770 C CA . PHE A 1 113 ? 29.405 18.683 12.072 1.00 27.19 113 PHE A CA 1
ATOM 771 C C . PHE A 1 113 ? 28.329 19.777 11.905 1.00 25.84 113 PHE A C 1
ATOM 772 O O . PHE A 1 113 ? 28.123 20.533 12.833 1.00 23.14 113 PHE A O 1
ATOM 780 N N . PRO A 1 114 ? 27.717 19.926 10.721 1.00 25.74 114 PRO A N 1
ATOM 781 C CA . PRO A 1 114 ? 26.730 21.028 10.677 1.00 24.62 114 PRO A CA 1
ATOM 782 C C . PRO A 1 114 ? 25.526 20.878 11.648 1.00 23.75 114 PRO A C 1
ATOM 783 O O . PRO A 1 114 ? 25.021 21.886 12.156 1.00 24.42 114 PRO A O 1
ATOM 787 N N . ILE A 1 115 ? 25.054 19.662 11.892 1.00 22.72 115 ILE A N 1
ATOM 788 C CA . ILE A 1 115 ? 23.952 19.494 12.876 1.00 24.52 115 ILE A CA 1
ATOM 789 C C . ILE A 1 115 ? 24.439 19.744 14.318 1.00 25.62 115 ILE A C 1
ATOM 790 O O . ILE A 1 115 ? 23.738 20.331 15.121 1.00 23.14 115 ILE A O 1
ATOM 795 N N . THR A 1 116 ? 25.692 19.402 14.619 1.00 19.15 116 THR A N 1
ATOM 796 C CA . THR A 1 116 ? 26.229 19.615 15.944 1.00 19.16 116 THR A CA 1
ATOM 797 C C . THR A 1 116 ? 26.442 21.100 16.126 1.00 18.03 116 THR A C 1
ATOM 798 O O . THR A 1 116 ? 26.171 21.639 17.211 1.00 20.62 116 THR A O 1
ATOM 802 N N . GLN A 1 117 ? 26.919 21.760 15.084 1.00 21.17 117 GLN A N 1
ATOM 803 C CA . GLN A 1 117 ? 27.207 23.198 15.198 1.00 24.12 117 GLN A CA 1
ATOM 804 C C . GLN A 1 117 ? 25.899 23.954 15.444 1.00 24.06 117 GLN A C 1
ATOM 805 O O . GLN A 1 117 ? 25.849 24.887 16.252 1.00 22.39 117 GLN A O 1
ATOM 811 N N . PHE A 1 118 ? 24.846 23.561 14.741 1.00 22.79 118 PHE A N 1
ATOM 812 C CA . PHE A 1 118 ? 23.525 24.175 15.000 1.00 22.30 118 PHE A CA 1
ATOM 813 C C . PHE A 1 118 ? 23.061 24.040 16.470 1.00 25.48 118 PHE A C 1
ATOM 814 O O . PHE A 1 118 ? 22.577 25.002 17.088 1.00 26.02 118 PHE A O 1
ATOM 822 N N . LYS A 1 119 ? 23.196 22.863 17.043 1.00 25.86 119 LYS A N 1
ATOM 823 C CA . LYS A 1 119 ? 22.778 22.667 18.419 1.00 25.24 119 LYS A CA 1
ATOM 824 C C . LYS A 1 119 ? 23.723 23.355 19.439 1.00 28.94 119 LYS A C 1
ATOM 825 O O . LYS A 1 119 ? 23.259 24.083 20.367 1.00 29.15 119 LYS A O 1
ATOM 831 N N . GLU A 1 120 ? 25.035 23.174 19.263 1.00 26.27 120 GLU A N 1
ATOM 832 C CA . GLU A 1 120 ? 26.020 23.605 20.249 1.00 31.06 120 GLU A CA 1
ATOM 833 C C . GLU A 1 120 ? 26.392 25.070 20.143 1.00 31.28 120 GLU A C 1
ATOM 834 O O . GLU A 1 120 ? 26.800 25.689 21.148 1.00 31.39 120 GLU A O 1
ATOM 840 N N . ARG A 1 121 ? 26.305 25.638 18.935 1.00 23.19 121 ARG A N 1
ATOM 841 C CA . ARG A 1 121 ? 26.623 27.040 18.780 1.00 25.28 121 ARG A CA 1
ATOM 842 C C . ARG A 1 121 ? 25.339 27.850 18.717 1.00 28.40 121 ARG A C 1
ATOM 843 O O . ARG A 1 121 ? 25.139 28.752 19.534 1.00 29.00 121 ARG A O 1
ATOM 851 N N . ASP A 1 122 ? 24.478 27.531 17.752 1.00 26.62 122 ASP A N 1
ATOM 852 C CA . ASP A 1 122 ? 23.312 28.378 17.497 1.00 26.52 122 ASP A CA 1
ATOM 853 C C . ASP A 1 122 ? 22.188 28.314 18.515 1.00 27.06 122 ASP A C 1
ATOM 854 O O . ASP A 1 122 ? 21.740 29.341 19.004 1.00 24.94 122 ASP A O 1
ATOM 859 N N . LEU A 1 123 ? 21.717 27.129 18.828 1.00 26.09 123 LEU A N 1
ATOM 860 C CA . LEU A 1 123 ? 20.712 27.037 19.893 1.00 28.75 123 LEU A CA 1
ATOM 861 C C . LEU A 1 123 ? 21.241 27.527 21.255 1.00 31.54 123 LEU A C 1
ATOM 862 O O . LEU A 1 123 ? 20.460 28.006 22.062 1.00 29.37 123 LEU A O 1
ATOM 867 N N . LYS A 1 124 ? 22.556 27.400 21.504 1.00 29.21 124 LYS A N 1
ATOM 868 C CA . LYS A 1 124 ? 23.181 27.864 22.742 1.00 33.31 124 LYS A CA 1
ATOM 869 C C . LYS A 1 124 ? 23.194 29.379 22.803 1.00 31.78 124 LYS A C 1
ATOM 870 O O . LYS A 1 124 ? 22.938 29.931 23.859 1.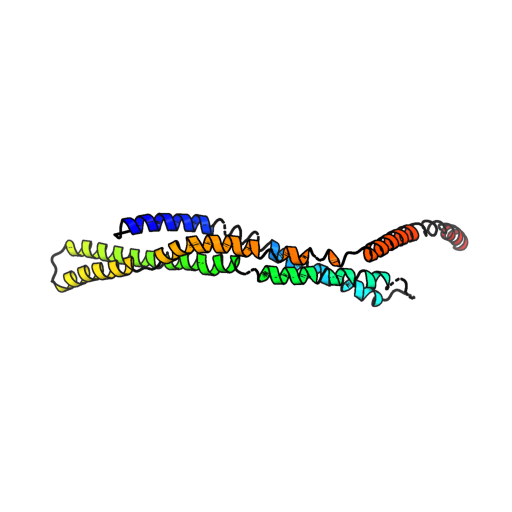00 28.06 124 LYS A O 1
ATOM 876 N N . GLU A 1 125 ? 23.548 30.029 21.688 1.00 30.03 125 GLU A N 1
ATOM 877 C CA . GLU A 1 125 ? 23.553 31.502 21.575 1.00 23.82 125 GLU A CA 1
ATOM 878 C C . GLU A 1 125 ? 22.155 32.037 21.899 1.00 26.74 125 GLU A C 1
ATOM 879 O O . GLU A 1 125 ? 22.010 33.002 22.630 1.00 27.17 125 GLU A O 1
ATOM 885 N N . ILE A 1 126 ? 21.136 31.388 21.366 1.00 23.17 126 ILE A N 1
ATOM 886 C CA . ILE A 1 126 ? 19.744 31.781 21.646 1.00 22.85 126 ILE A CA 1
ATOM 887 C C . ILE A 1 126 ? 19.463 31.768 23.150 1.00 29.19 126 ILE A C 1
ATOM 888 O O . ILE A 1 126 ? 18.913 32.720 23.677 1.00 28.83 126 ILE A O 1
ATOM 893 N N . LEU A 1 127 ? 19.865 30.710 23.850 1.00 28.04 127 LEU A N 1
ATOM 894 C CA . LEU A 1 127 ? 19.589 30.630 25.293 1.00 26.20 127 LEU A CA 1
ATOM 895 C C . LEU A 1 127 ? 20.367 31.698 26.022 1.00 25.89 127 LEU A C 1
ATOM 896 O O . LEU A 1 127 ? 19.831 32.394 26.882 1.00 30.72 127 LEU A O 1
ATOM 901 N N . THR A 1 128 ? 21.642 31.857 25.678 1.00 25.05 128 THR A N 1
ATOM 902 C CA . THR A 1 128 ? 22.424 32.868 26.322 1.00 25.07 128 THR A CA 1
ATOM 903 C C . THR A 1 128 ? 21.867 34.290 26.213 1.00 25.53 128 THR A C 1
ATOM 904 O O . THR A 1 128 ? 21.802 35.029 27.203 1.00 29.32 128 THR A O 1
ATOM 908 N N . LEU A 1 129 ? 21.475 34.678 25.013 1.00 21.98 129 LEU A N 1
ATOM 909 C CA . LEU A 1 129 ? 20.996 36.010 24.767 1.00 24.78 129 LEU A CA 1
ATOM 910 C C . LEU A 1 129 ? 19.638 36.157 25.418 1.00 24.47 129 LEU A C 1
ATOM 911 O O . LEU A 1 129 ? 19.285 37.258 25.889 1.00 26.68 129 LEU A O 1
ATOM 916 N N . LYS A 1 130 ? 18.884 35.059 25.453 1.00 24.77 130 LYS A N 1
ATOM 917 C CA . LYS A 1 130 ? 17.586 35.070 26.160 1.00 21.90 130 LYS A CA 1
ATOM 918 C C . LYS A 1 130 ? 17.752 35.431 27.629 1.00 29.15 130 LYS A C 1
ATOM 919 O O . LYS A 1 130 ? 17.023 36.272 28.159 1.00 24.91 130 LYS A O 1
ATOM 925 N N . GLU A 1 131 ? 18.709 34.813 28.297 1.00 25.70 131 GLU A N 1
ATOM 926 C CA A GLU A 1 131 ? 18.870 35.098 29.718 0.70 32.42 131 GLU A CA 1
ATOM 927 C CA B GLU A 1 131 ? 18.933 35.056 29.718 0.30 29.82 131 GLU A CA 1
ATOM 928 C C . GLU A 1 131 ? 19.510 36.438 30.008 1.00 30.29 131 GLU A C 1
ATOM 929 O O . GLU A 1 131 ? 19.136 37.077 30.983 1.00 26.01 131 GLU A O 1
ATOM 940 N N . VAL A 1 132 ? 20.444 36.887 29.163 1.00 26.90 132 VAL A N 1
ATOM 941 C CA . VAL A 1 132 ? 20.962 38.258 29.292 1.00 31.10 132 VAL A CA 1
ATOM 942 C C . VAL A 1 132 ? 19.791 39.282 29.277 1.00 29.23 132 VAL A C 1
ATOM 943 O O . VAL A 1 132 ? 19.744 40.223 30.090 1.00 25.89 132 VAL A O 1
ATOM 947 N N . PHE A 1 133 ? 18.872 39.092 28.341 1.00 27.71 133 PHE A N 1
ATOM 948 C CA . PHE A 1 133 ? 17.694 39.960 28.201 1.00 28.88 133 PHE A CA 1
ATOM 949 C C . PHE A 1 133 ? 16.782 39.836 29.442 1.00 29.83 133 PHE A C 1
ATOM 950 O O . PHE A 1 133 ? 16.233 40.841 29.926 1.00 28.06 133 PHE A O 1
ATOM 958 N N . GLN A 1 134 ? 16.633 38.636 29.987 1.00 23.02 134 GLN A N 1
ATOM 959 C CA . GLN A 1 134 ? 15.797 38.481 31.197 1.00 25.97 134 GLN A CA 1
ATOM 960 C C . GLN A 1 134 ? 16.376 39.242 32.389 1.00 25.32 134 GLN A C 1
ATOM 961 O O . GLN A 1 134 ? 15.673 39.872 33.146 1.00 23.45 134 GLN A O 1
ATOM 967 N N . ILE A 1 135 ? 17.685 39.192 32.566 1.00 25.80 135 ILE A N 1
ATOM 968 C CA . ILE A 1 135 ? 18.305 39.913 33.659 1.00 26.46 135 ILE A CA 1
ATOM 969 C C . ILE A 1 135 ? 18.200 41.445 33.493 1.00 26.67 135 ILE A C 1
ATOM 970 O O . ILE A 1 135 ? 17.998 42.184 34.483 1.00 26.88 135 ILE A O 1
ATOM 975 N N . ALA A 1 136 ? 18.353 41.912 32.257 1.00 21.65 136 ALA A N 1
ATOM 976 C CA . ALA A 1 136 ? 18.265 43.338 31.920 1.00 21.28 136 ALA A CA 1
ATOM 977 C C . ALA A 1 136 ? 16.866 43.772 32.252 1.00 24.99 136 ALA A C 1
ATOM 978 O O . ALA A 1 136 ? 16.656 44.874 32.777 1.00 26.68 136 ALA A O 1
ATOM 980 N N . SER A 1 137 ? 15.920 42.909 31.896 1.00 21.93 137 SER A N 1
ATOM 981 C CA . SER A 1 137 ? 14.495 43.102 32.220 1.00 23.66 137 SER A CA 1
ATOM 982 C C . SER A 1 137 ? 14.201 43.168 33.727 1.00 28.47 137 SER A C 1
ATOM 983 O O . SER A 1 137 ? 13.542 44.108 34.181 1.00 24.71 137 SER A O 1
ATOM 986 N N . ASN A 1 138 ? 14.670 42.174 34.492 1.00 29.46 138 ASN A N 1
ATOM 987 C CA . ASN A 1 138 ? 14.633 42.226 35.970 1.00 29.65 138 ASN A CA 1
ATOM 988 C C . ASN A 1 138 ? 15.189 43.561 36.501 1.00 29.74 138 ASN A C 1
ATOM 989 O O . ASN A 1 138 ? 14.607 44.184 37.401 1.00 27.22 138 ASN A O 1
ATOM 994 N N . ASP A 1 139 ? 16.336 43.975 35.972 1.00 27.06 139 ASP A N 1
ATOM 995 C CA . ASP A 1 139 ? 16.997 45.169 36.457 1.00 26.08 139 ASP A CA 1
ATOM 996 C C . ASP A 1 139 ? 16.117 46.411 36.217 1.00 24.28 139 ASP A C 1
ATOM 997 O O . ASP A 1 139 ? 16.025 47.284 37.075 1.00 23.48 139 ASP A O 1
ATOM 1002 N N . HIS A 1 140 ? 15.464 46.493 35.060 1.00 21.10 140 HIS A N 1
ATOM 1003 C CA . HIS A 1 140 ? 14.652 47.672 34.737 1.00 23.34 140 HIS A CA 1
ATOM 1004 C C . HIS A 1 140 ? 13.415 47.648 35.641 1.00 23.53 140 HIS A C 1
ATOM 1005 O O . HIS A 1 140 ? 12.941 48.695 36.122 1.00 23.74 140 HIS A O 1
ATOM 1012 N N . ASP A 1 141 ? 12.891 46.444 35.838 1.00 24.44 141 ASP A N 1
ATOM 1013 C CA . ASP A 1 141 ? 11.719 46.235 36.769 1.00 25.60 141 ASP A CA 1
ATOM 1014 C C . ASP A 1 141 ? 12.077 46.760 38.134 1.00 27.76 141 ASP A C 1
ATOM 1015 O O . ASP A 1 141 ? 11.247 47.374 38.789 1.00 29.55 141 ASP A O 1
ATOM 1020 N N . ALA A 1 142 ? 13.329 46.535 38.567 1.00 22.10 142 ALA A N 1
ATOM 1021 C CA . ALA A 1 142 ? 13.775 47.013 39.885 1.00 27.06 142 ALA A CA 1
ATOM 1022 C C . ALA A 1 142 ? 13.833 48.560 39.921 1.00 25.91 142 ALA A C 1
ATOM 1023 O O . ALA A 1 142 ? 13.430 49.156 40.918 1.00 25.05 142 ALA A O 1
ATOM 1025 N N . ALA A 1 143 ? 14.276 49.169 38.811 1.00 25.48 143 ALA A N 1
ATOM 1026 C CA . ALA A 1 143 ? 14.369 50.619 38.682 1.00 25.71 143 ALA A CA 1
ATOM 1027 C C . ALA A 1 143 ? 12.976 51.231 38.710 1.00 24.49 143 ALA A C 1
ATOM 1028 O O . ALA A 1 143 ? 12.758 52.246 39.397 1.00 27.25 143 ALA A O 1
ATOM 1030 N N . ILE A 1 144 ? 12.036 50.620 37.992 1.00 22.12 144 ILE A N 1
ATOM 1031 C CA . ILE A 1 144 ? 10.609 51.059 38.016 1.00 25.13 144 ILE A CA 1
ATOM 1032 C C . ILE A 1 144 ? 9.994 50.915 39.412 1.00 28.08 144 ILE A C 1
ATOM 1033 O O . ILE A 1 144 ? 9.290 51.804 39.888 1.00 24.45 144 ILE A O 1
ATOM 1038 N N . ASN A 1 145 ? 10.270 49.803 40.089 1.00 22.48 145 ASN A N 1
ATOM 1039 C CA . ASN A 1 145 ? 9.865 49.628 41.469 1.00 30.31 145 ASN A CA 1
ATOM 1040 C C . ASN A 1 145 ? 10.461 50.644 42.425 1.00 27.69 145 ASN A C 1
ATOM 1041 O O . ASN A 1 145 ? 9.798 51.144 43.313 1.00 27.26 145 ASN A O 1
ATOM 1046 N N . ARG A 1 146 ? 11.731 50.966 42.235 1.00 23.61 146 ARG A N 1
ATOM 1047 C CA . ARG A 1 146 ? 12.342 51.948 43.093 1.00 24.51 146 ARG A CA 1
ATOM 1048 C C . ARG A 1 146 ? 11.751 53.343 42.855 1.00 23.11 146 ARG A C 1
ATOM 1049 O O . ARG A 1 146 ? 11.612 54.105 43.802 1.00 26.22 146 ARG A O 1
ATOM 1057 N N . TYR A 1 147 ? 11.427 53.663 41.601 1.00 23.25 147 TYR A N 1
ATOM 1058 C CA . TYR A 1 147 ? 10.823 54.952 41.254 1.00 22.92 147 TYR A CA 1
ATOM 1059 C C . TYR A 1 147 ? 9.485 54.993 41.981 1.00 20.95 147 TYR A C 1
ATOM 1060 O O . TYR A 1 147 ? 9.126 56.014 42.579 1.00 24.83 147 TYR A O 1
ATOM 1069 N N . SER A 1 148 ? 8.774 53.886 41.950 1.00 24.45 148 SER A N 1
ATOM 1070 C CA . SER A 1 148 ? 7.454 53.869 42.608 1.00 28.07 148 SER A CA 1
ATOM 1071 C C . SER A 1 148 ? 7.626 54.115 44.095 1.00 31.39 148 SER A C 1
ATOM 1072 O O . SER A 1 148 ? 6.943 54.967 44.655 1.00 28.58 148 SER A O 1
ATOM 1075 N N . ARG A 1 149 ? 8.569 53.404 44.727 1.00 30.87 149 ARG A N 1
ATOM 1076 C CA . ARG A 1 149 ? 8.859 53.579 46.152 1.00 32.80 149 ARG A CA 1
ATOM 1077 C C . ARG A 1 149 ? 9.159 55.053 46.509 1.00 30.72 149 ARG A C 1
ATOM 1078 O O . ARG A 1 149 ? 8.586 55.619 47.447 1.00 30.50 149 ARG A O 1
ATOM 1086 N N . LEU A 1 150 ? 10.045 55.672 45.747 1.00 27.44 150 LEU A N 1
ATOM 1087 C CA . LEU A 1 150 ? 10.507 57.028 46.009 1.00 30.97 150 LEU A CA 1
ATOM 1088 C C . LEU A 1 150 ? 9.468 58.098 45.663 1.00 32.36 150 LEU A C 1
ATOM 1089 O O . LEU A 1 150 ? 9.459 59.155 46.298 1.00 36.47 150 LEU A O 1
ATOM 1094 N N . SER A 1 151 ? 8.559 57.798 44.722 1.00 29.55 151 SER A N 1
ATOM 1095 C CA . SER A 1 151 ? 7.419 58.705 44.404 1.00 32.25 151 SER A CA 1
ATOM 1096 C C . SER A 1 151 ? 6.525 59.017 45.607 1.00 40.05 151 SER A C 1
ATOM 1097 O O . SER A 1 151 ? 5.855 60.052 45.621 1.00 40.61 151 SER A O 1
ATOM 1100 N N . LYS A 1 152 ? 6.533 58.121 46.595 1.00 42.10 152 LYS A N 1
ATOM 1101 C CA . LYS A 1 152 ? 5.627 58.158 47.749 1.00 49.09 152 LYS A CA 1
ATOM 1102 C C . LYS A 1 152 ? 6.184 58.924 48.966 1.00 54.34 152 LYS A C 1
ATOM 1103 O O . LYS A 1 152 ? 5.585 58.912 50.045 1.00 55.25 152 LYS A O 1
ATOM 1109 N N . LYS A 1 153 ? 7.318 59.585 48.806 1.00 57.80 153 LYS A N 1
ATOM 1110 C CA . LYS A 1 153 ? 7.895 60.305 49.922 1.00 62.99 153 LYS A CA 1
ATOM 1111 C C . LYS A 1 153 ? 8.434 61.689 49.566 1.00 63.97 153 LYS A C 1
ATOM 1112 O O . LYS A 1 153 ? 8.712 61.990 48.403 1.00 57.64 153 LYS A O 1
ATOM 1118 N N . ARG A 1 154 ? 8.561 62.528 50.595 1.00 67.50 154 ARG A N 1
ATOM 1119 C CA . ARG A 1 154 ? 9.208 63.830 50.490 1.00 70.97 154 ARG A CA 1
ATOM 1120 C C . ARG A 1 154 ? 10.718 63.608 50.387 1.00 71.90 154 ARG A C 1
ATOM 1121 O O . ARG A 1 154 ? 11.316 62.984 51.265 1.00 73.01 154 ARG A O 1
ATOM 1129 N N . GLU A 1 155 ? 11.324 64.103 49.309 1.00 74.30 155 GLU A N 1
ATOM 1130 C CA . GLU A 1 155 ? 12.748 63.861 49.039 1.00 76.32 155 GLU A CA 1
ATOM 1131 C C . GLU A 1 155 ? 13.473 65.021 48.369 1.00 77.37 155 GLU A C 1
ATOM 1132 O O . GLU A 1 155 ? 12.849 65.894 47.752 1.00 77.63 155 GLU A O 1
ATOM 1138 N N . ASN A 1 156 ? 14.799 65.011 48.496 1.00 76.57 156 ASN A N 1
ATOM 1139 C CA . ASN A 1 156 ? 15.643 66.007 47.852 1.00 75.85 156 ASN A CA 1
ATOM 1140 C C . ASN A 1 156 ? 15.847 65.667 46.375 1.00 74.76 156 ASN A C 1
ATOM 1141 O O . ASN A 1 156 ? 15.572 64.542 45.948 1.00 73.27 156 ASN A O 1
ATOM 1146 N N . ASP A 1 157 ? 16.324 66.651 45.610 1.00 74.82 157 ASP A N 1
ATOM 1147 C CA . ASP A 1 157 ? 16.606 66.489 44.181 1.00 74.57 157 ASP A CA 1
ATOM 1148 C C . ASP A 1 157 ? 17.495 65.282 43.874 1.00 72.12 157 ASP A C 1
ATOM 1149 O O . ASP A 1 157 ? 17.249 64.577 42.897 1.00 70.52 157 ASP A O 1
ATOM 1154 N N . LYS A 1 158 ? 18.502 65.043 44.721 1.00 68.88 158 LYS A N 1
ATOM 1155 C CA . LYS A 1 158 ? 19.585 64.089 44.422 1.00 65.61 158 LYS A CA 1
ATOM 1156 C C . LYS A 1 158 ? 19.105 62.661 44.131 1.00 59.85 158 LYS A C 1
ATOM 1157 O O . LYS A 1 158 ? 19.395 62.119 43.060 1.00 57.21 158 LYS A O 1
ATOM 1163 N N . VAL A 1 159 ? 18.388 62.069 45.087 1.00 55.16 159 VAL A N 1
ATOM 1164 C CA . VAL A 1 159 ? 17.855 60.713 44.954 1.00 52.18 159 VAL A CA 1
ATOM 1165 C C . VAL A 1 159 ? 16.729 60.651 43.926 1.00 52.18 159 VAL A C 1
ATOM 1166 O O . VAL A 1 159 ? 16.498 59.615 43.310 1.00 49.51 159 VAL A O 1
ATOM 1170 N N . LYS A 1 160 ? 16.040 61.770 43.733 1.00 50.18 160 LYS A N 1
ATOM 1171 C CA . LYS A 1 160 ? 14.994 61.830 42.723 1.00 52.46 160 LYS A CA 1
ATOM 1172 C C . LYS A 1 160 ? 15.596 61.844 41.316 1.00 45.92 160 LYS A C 1
ATOM 1173 O O . LYS A 1 160 ? 15.068 61.195 40.407 1.00 41.90 160 LYS A O 1
ATOM 1179 N N . TYR A 1 161 ? 16.684 62.589 41.149 1.00 42.43 161 TYR A N 1
ATOM 1180 C CA . TYR A 1 161 ? 17.421 62.632 39.880 1.00 45.36 161 TYR A CA 1
ATOM 1181 C C . TYR A 1 161 ? 18.047 61.263 39.572 1.00 41.93 161 TYR A C 1
ATOM 1182 O O . TYR A 1 161 ? 17.992 60.818 38.430 1.00 35.73 161 TYR A O 1
ATOM 1191 N N . GLU A 1 162 ? 18.619 60.629 40.605 1.00 35.34 162 GLU A N 1
ATOM 1192 C CA . GLU A 1 162 ? 19.268 59.318 40.520 1.00 40.00 162 GLU A CA 1
ATOM 1193 C C . GLU A 1 162 ? 18.299 58.225 40.105 1.00 32.32 162 GLU A C 1
ATOM 1194 O O . GLU A 1 162 ? 18.567 57.427 39.208 1.00 25.24 162 GLU A O 1
ATOM 1200 N N . VAL A 1 163 ? 17.152 58.196 40.762 1.00 35.35 163 VAL A N 1
ATOM 1201 C CA . VAL A 1 163 ? 16.166 57.172 40.482 1.00 32.10 163 VAL A CA 1
ATOM 1202 C C . VAL A 1 163 ? 15.581 57.320 39.057 1.00 32.31 163 VAL A C 1
ATOM 1203 O O . VAL A 1 163 ? 15.474 56.321 38.361 1.00 30.65 163 VAL A O 1
ATOM 1207 N N . THR A 1 164 ? 15.217 58.537 38.626 1.00 27.54 164 THR A N 1
ATOM 1208 C CA . THR A 1 164 ? 14.832 58.817 37.202 1.00 25.55 164 THR A CA 1
ATOM 1209 C C . THR A 1 164 ? 15.917 58.362 36.210 1.00 29.20 164 THR A C 1
ATOM 1210 O O . THR A 1 164 ? 15.687 57.706 35.201 1.00 22.45 164 THR A O 1
ATOM 1214 N N . GLU A 1 165 ? 17.138 58.725 36.533 1.00 26.27 165 GLU A N 1
ATOM 1215 C CA . GLU A 1 165 ? 18.288 58.385 35.709 1.00 32.40 165 GLU A CA 1
ATOM 1216 C C . GLU A 1 165 ? 18.468 56.872 35.539 1.00 30.88 165 GLU A C 1
ATOM 1217 O O . GLU A 1 165 ? 18.783 56.392 34.432 1.00 29.13 165 GLU A O 1
ATOM 1223 N N . ASP A 1 166 ? 18.240 56.123 36.612 1.00 27.72 166 ASP A N 1
ATOM 1224 C CA . ASP A 1 166 ? 18.355 54.662 36.575 1.00 28.46 166 ASP A CA 1
ATOM 1225 C C . ASP A 1 166 ? 17.269 54.040 35.768 1.00 24.82 166 ASP A C 1
ATOM 1226 O O . ASP A 1 166 ? 17.462 53.010 35.190 1.00 25.56 166 ASP A O 1
ATOM 1231 N N . VAL A 1 167 ? 16.107 54.667 35.741 1.00 23.83 167 VAL A N 1
ATOM 1232 C CA . VAL A 1 167 ? 15.036 54.194 34.875 1.00 24.36 167 VAL A CA 1
ATOM 1233 C C . VAL A 1 167 ? 15.421 54.296 33.393 1.00 23.19 167 VAL A C 1
ATOM 1234 O O . VAL A 1 167 ? 15.153 53.378 32.599 1.00 22.97 167 VAL A O 1
ATOM 1238 N N . TYR A 1 168 ? 16.026 55.426 33.023 1.00 22.98 168 TYR A N 1
ATOM 1239 C CA . TYR A 1 168 ? 16.462 55.677 31.656 1.00 25.85 168 TYR A CA 1
ATOM 1240 C C . TYR A 1 168 ? 17.560 54.714 31.287 1.00 25.45 168 TYR A C 1
ATOM 1241 O O . TYR A 1 168 ? 17.545 54.129 30.232 1.00 21.88 168 TYR A O 1
ATOM 1250 N N . THR A 1 169 ? 18.546 54.589 32.158 1.00 27.12 169 THR A N 1
ATOM 1251 C CA . THR A 1 169 ? 19.680 53.763 31.767 1.00 27.28 169 THR A CA 1
ATOM 1252 C C . THR A 1 169 ? 19.321 52.282 31.792 1.00 25.43 169 THR A C 1
ATOM 1253 O O . THR A 1 169 ? 19.752 51.554 30.914 1.00 25.49 169 THR A O 1
ATOM 1257 N N . SER A 1 170 ? 18.497 51.832 32.760 1.00 26.13 170 SER A N 1
ATOM 1258 C CA . SER A 1 170 ? 18.065 50.417 32.762 1.00 24.81 170 SER A CA 1
ATOM 1259 C C . SER A 1 170 ? 17.169 50.088 31.563 1.00 26.17 170 SER A C 1
ATOM 1260 O O . SER A 1 170 ? 17.236 48.982 31.030 1.00 21.03 170 SER A O 1
ATOM 1263 N N . ARG A 1 171 ? 16.310 51.023 31.139 1.00 28.59 171 ARG A N 1
ATOM 1264 C CA . ARG A 1 171 ? 15.477 50.784 29.952 1.00 23.85 171 ARG A CA 1
ATOM 1265 C C . ARG A 1 171 ? 16.347 50.650 28.694 1.00 22.04 171 ARG A C 1
ATOM 1266 O O . ARG A 1 171 ? 16.093 49.816 27.825 1.00 23.93 171 ARG A O 1
ATOM 1274 N N . LYS A 1 172 ? 17.371 51.490 28.580 1.00 23.44 172 LYS A N 1
ATOM 1275 C CA . LYS A 1 172 ? 18.234 51.441 27.402 1.00 25.61 172 LYS A CA 1
ATOM 1276 C C . LYS A 1 172 ? 18.944 50.094 27.338 1.00 21.16 172 LYS A C 1
ATOM 1277 O O . LYS A 1 172 ? 19.065 49.522 26.251 1.00 24.33 172 LYS A O 1
ATOM 1283 N N . LYS A 1 173 ? 19.452 49.643 28.483 1.00 24.99 173 LYS A N 1
ATOM 1284 C CA . LYS A 1 173 ? 20.140 48.335 28.609 1.00 29.65 173 LYS A CA 1
ATOM 1285 C C . LYS A 1 173 ? 19.211 47.212 28.204 1.00 25.73 173 LYS A C 1
ATOM 1286 O O . LYS A 1 173 ? 19.578 46.355 27.424 1.00 28.49 173 LYS A O 1
ATOM 1292 N N . GLN A 1 174 ? 17.994 47.240 28.743 1.00 20.88 174 GLN A N 1
ATOM 1293 C CA . GLN A 1 174 ? 16.887 46.350 28.345 1.00 23.86 174 GLN A CA 1
ATOM 1294 C C . GLN A 1 174 ? 16.585 46.308 26.850 1.00 23.24 174 GLN A C 1
ATOM 1295 O O . GLN A 1 174 ? 16.441 45.212 26.253 1.00 21.57 174 GLN A O 1
ATOM 1301 N N . HIS A 1 175 ? 16.455 47.486 26.242 1.00 24.60 175 HIS A N 1
ATOM 1302 C CA . HIS A 1 175 ? 16.211 47.576 24.804 1.00 20.18 175 HIS A CA 1
ATOM 1303 C C . HIS A 1 175 ? 17.391 47.021 23.989 1.00 20.04 175 HIS A C 1
ATOM 1304 O O . HIS A 1 175 ? 17.172 46.301 23.020 1.00 25.04 175 HIS A O 1
ATOM 1311 N N . GLN A 1 176 ? 18.623 47.360 24.377 1.00 27.54 176 GLN A N 1
ATOM 1312 C CA . GLN A 1 176 ? 19.792 46.851 23.644 1.00 22.11 176 GLN A CA 1
ATOM 1313 C C . GLN A 1 176 ? 19.929 45.318 23.675 1.00 21.22 176 GLN A C 1
ATOM 1314 O O . GLN A 1 176 ? 20.228 44.695 22.649 1.00 25.03 176 GLN A O 1
ATOM 1320 N N . THR A 1 177 ? 19.787 44.740 24.860 1.00 22.64 177 THR A N 1
ATOM 1321 C CA . THR A 1 177 ? 19.825 43.289 25.035 1.00 23.23 177 THR A CA 1
ATOM 1322 C C . THR A 1 177 ? 18.647 42.644 24.321 1.00 24.80 177 THR A C 1
ATOM 1323 O O . THR A 1 177 ? 18.778 41.542 23.795 1.00 23.52 177 THR A O 1
ATOM 1343 N N . HIS A 1 180 ? 19.760 42.490 20.567 1.00 26.67 180 HIS A N 1
ATOM 1344 C CA . HIS A 1 180 ? 20.747 41.422 20.312 1.00 25.78 180 HIS A CA 1
ATOM 1345 C C . HIS A 1 180 ? 20.041 40.075 20.197 1.00 26.41 180 HIS A C 1
ATOM 1346 O O . HIS A 1 180 ? 20.307 39.264 19.282 1.00 23.83 180 HIS A O 1
ATOM 1353 N N . TYR A 1 181 ? 19.118 39.858 21.130 1.00 25.32 181 TYR A N 1
ATOM 1354 C CA . TYR A 1 181 ? 18.343 38.623 21.182 1.00 24.99 181 TYR A CA 1
ATOM 1355 C C . TYR A 1 181 ? 17.492 38.508 19.909 1.00 28.25 181 TYR A C 1
ATOM 1356 O O . TYR A 1 181 ? 17.486 37.473 19.250 1.00 24.85 181 TYR A O 1
ATOM 1365 N N . PHE A 1 182 ? 16.773 39.572 19.569 1.00 26.48 182 PHE A N 1
ATOM 1366 C CA . PHE A 1 182 ? 15.906 39.525 18.381 1.00 29.66 182 PHE A CA 1
ATOM 1367 C C . PHE A 1 182 ? 16.690 39.309 17.072 1.00 26.72 182 PHE A C 1
ATOM 1368 O O . PHE A 1 182 ? 16.281 38.524 16.202 1.00 25.90 182 PHE A O 1
ATOM 1376 N N . CYS A 1 183 ? 17.842 39.954 16.949 1.00 29.24 183 CYS A N 1
ATOM 1377 C CA . CYS A 1 183 ? 18.684 39.735 15.791 1.00 27.85 183 CYS A CA 1
ATOM 1378 C C . CYS A 1 183 ? 18.964 38.226 15.704 1.00 24.47 183 CYS A C 1
ATOM 1379 O O . CYS A 1 183 ? 18.771 37.647 14.660 1.00 26.16 183 CYS A O 1
ATOM 1382 N N . ALA A 1 184 ? 19.463 37.597 16.783 1.00 24.15 184 ALA A N 1
ATOM 1383 C CA . ALA A 1 184 ? 19.812 36.161 16.724 1.00 20.98 184 ALA A CA 1
ATOM 1384 C C . ALA A 1 184 ? 18.607 35.300 16.439 1.00 25.71 184 ALA A C 1
ATOM 1385 O O . ALA A 1 184 ? 18.694 34.298 15.719 1.00 22.40 184 ALA A O 1
ATOM 1387 N N . LEU A 1 185 ? 17.462 35.688 16.974 1.00 21.80 185 LEU A N 1
ATOM 1388 C CA . LEU A 1 185 ? 16.267 34.933 16.681 1.00 22.36 185 LEU A CA 1
ATOM 1389 C C . LEU A 1 185 ? 15.819 35.042 15.206 1.00 23.55 185 LEU A C 1
ATOM 1390 O O . LEU A 1 185 ? 15.317 34.073 14.649 1.00 21.10 185 LEU A O 1
ATOM 1395 N N . ASN A 1 186 ? 15.934 36.237 14.631 1.00 24.46 186 ASN A N 1
ATOM 1396 C CA . ASN A 1 186 ? 15.736 36.422 13.193 1.00 26.93 186 ASN A CA 1
ATOM 1397 C C . ASN A 1 186 ? 16.728 35.596 12.351 1.00 24.65 186 ASN A C 1
ATOM 1398 O O . ASN A 1 186 ? 16.335 34.890 11.447 1.00 27.32 186 ASN A O 1
ATOM 1403 N N . THR A 1 187 ? 18.015 35.687 12.669 1.00 25.29 187 THR A N 1
ATOM 1404 C CA . THR A 1 187 ? 19.036 34.879 11.990 1.00 21.96 187 THR A CA 1
ATOM 1405 C C . THR A 1 187 ? 18.770 33.364 12.062 1.00 20.51 187 THR A C 1
ATOM 1406 O O . THR A 1 187 ? 19.023 32.619 11.085 1.00 19.87 187 THR A O 1
ATOM 1410 N N . LEU A 1 188 ? 18.172 32.921 13.182 1.00 19.30 188 LEU A N 1
ATOM 1411 C CA . LEU A 1 188 ? 17.832 31.510 13.412 1.00 21.70 188 LEU A CA 1
ATOM 1412 C C . LEU A 1 188 ? 16.889 30.962 12.380 1.00 25.23 188 LEU A C 1
ATOM 1413 O O . LEU A 1 188 ? 16.893 29.776 12.118 1.00 23.43 188 LEU A O 1
ATOM 1418 N N . GLN A 1 189 ? 16.058 31.829 11.812 1.00 28.60 189 GLN A N 1
ATOM 1419 C CA . GLN A 1 189 ? 15.102 31.386 10.798 1.00 31.09 189 GLN A CA 1
ATOM 1420 C C . GLN A 1 189 ? 15.803 30.886 9.545 1.00 28.73 189 GLN A C 1
ATOM 1421 O O . GLN A 1 189 ? 15.353 29.917 8.909 1.00 33.53 189 GLN A O 1
ATOM 1427 N N . TYR A 1 190 ? 16.921 31.518 9.222 1.00 28.84 190 TYR A N 1
ATOM 1428 C CA . TYR A 1 190 ? 17.780 31.084 8.132 1.00 27.91 190 TYR A CA 1
ATOM 1429 C C . TYR A 1 190 ? 18.627 29.862 8.493 1.00 27.00 190 TYR A C 1
ATOM 1430 O O . TYR A 1 190 ? 18.674 28.890 7.717 1.00 24.98 190 TYR A O 1
ATOM 1439 N N . LYS A 1 191 ? 19.257 29.919 9.670 1.00 23.67 191 LYS A N 1
ATOM 1440 C CA . LYS A 1 191 ? 20.130 28.852 10.158 1.00 26.29 191 LYS A CA 1
ATOM 1441 C C . LYS A 1 191 ? 19.413 27.529 10.255 1.00 22.39 191 LYS A C 1
ATOM 1442 O O . LYS A 1 191 ? 19.966 26.506 9.895 1.00 23.13 191 LYS A O 1
ATOM 1448 N N . LYS A 1 192 ? 18.149 27.565 10.659 1.00 27.70 192 LYS A N 1
ATOM 1449 C CA . LYS A 1 192 ? 17.319 26.373 10.712 1.00 29.73 192 LYS A CA 1
ATOM 1450 C C . LYS A 1 192 ? 17.251 25.645 9.359 1.00 27.88 192 LYS A C 1
ATOM 1451 O O . LYS A 1 192 ? 17.360 24.410 9.297 1.00 29.29 192 LYS A O 1
ATOM 1457 N N . LYS A 1 193 ? 17.042 26.405 8.294 1.00 24.51 193 LYS A N 1
ATOM 1458 C CA . LYS A 1 193 ? 16.929 25.846 6.950 1.00 25.25 193 LYS A CA 1
ATOM 1459 C C . LYS A 1 193 ? 18.245 25.281 6.521 1.00 22.89 193 LYS A C 1
ATOM 1460 O O . LYS A 1 193 ? 18.270 24.174 5.999 1.00 26.23 193 LYS A O 1
ATOM 1466 N N . ILE A 1 194 ? 19.316 26.054 6.731 1.00 22.61 194 ILE A N 1
ATOM 1467 C CA . ILE A 1 194 ? 20.672 25.647 6.386 1.00 20.46 194 ILE A CA 1
ATOM 1468 C C . ILE A 1 194 ? 21.078 24.347 7.127 1.00 26.46 194 ILE A C 1
ATOM 1469 O O . ILE A 1 194 ? 21.681 23.435 6.526 1.00 23.45 194 ILE A O 1
ATOM 1474 N N . ALA A 1 195 ? 20.751 24.273 8.427 1.00 25.69 195 ALA A N 1
ATOM 1475 C CA . ALA A 1 195 ? 21.137 23.166 9.285 1.00 24.30 195 ALA A CA 1
ATOM 1476 C C . ALA A 1 195 ? 20.314 21.910 9.083 1.00 27.87 195 ALA A C 1
ATOM 1477 O O . ALA A 1 195 ? 20.702 20.842 9.557 1.00 26.63 195 ALA A O 1
ATOM 1479 N N . LEU A 1 196 ? 19.156 22.039 8.435 1.00 26.10 196 LEU A N 1
ATOM 1480 C CA . LEU A 1 196 ? 18.388 20.884 7.981 1.00 32.72 196 LEU A CA 1
ATOM 1481 C C . LEU A 1 196 ? 18.942 20.313 6.689 1.00 31.79 196 LEU A C 1
ATOM 1482 O O . LEU A 1 196 ? 19.165 19.103 6.574 1.00 31.13 196 LEU A O 1
ATOM 1487 N N . LEU A 1 197 ? 19.132 21.187 5.700 1.00 25.09 197 LEU A N 1
ATOM 1488 C CA . LEU A 1 197 ? 19.509 20.751 4.357 1.00 24.94 197 LEU A CA 1
ATOM 1489 C C . LEU A 1 197 ? 20.976 20.357 4.236 1.00 26.10 197 LEU A C 1
ATOM 1490 O O . LEU A 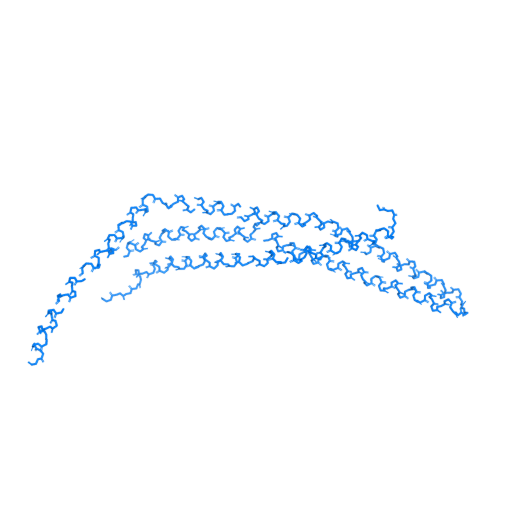1 197 ? 21.281 19.387 3.543 1.00 26.18 197 LEU A O 1
ATOM 1495 N N . GLU A 1 198 ? 21.874 21.093 4.863 1.00 20.75 198 GLU A N 1
ATOM 1496 C CA . GLU A 1 198 ? 23.311 20.740 4.710 1.00 24.94 198 GLU A CA 1
ATOM 1497 C C . GLU A 1 198 ? 23.643 19.290 5.138 1.00 23.70 198 GLU A C 1
ATOM 1498 O O . GLU A 1 198 ? 24.359 18.598 4.421 1.00 22.62 198 GLU A O 1
ATOM 1504 N N . PRO A 1 199 ? 23.221 18.871 6.347 1.00 23.03 199 PRO A N 1
ATOM 1505 C CA . PRO A 1 199 ? 23.566 17.516 6.765 1.00 23.62 199 PRO A CA 1
ATOM 1506 C C . PRO A 1 199 ? 22.915 16.448 5.952 1.00 23.14 199 PRO A C 1
ATOM 1507 O O . PRO A 1 199 ? 23.517 15.390 5.796 1.00 18.89 199 PRO A O 1
ATOM 1511 N N . LEU A 1 200 ? 21.682 16.665 5.474 1.00 23.39 200 LEU A N 1
ATOM 1512 C CA . LEU A 1 200 ? 21.051 15.692 4.568 1.00 19.69 200 LEU A CA 1
ATOM 1513 C C . LEU A 1 200 ? 21.773 15.600 3.190 1.00 22.62 200 LEU A C 1
ATOM 1514 O O . LEU A 1 200 ? 22.012 14.507 2.693 1.00 23.13 200 LEU A O 1
ATOM 1519 N N . LEU A 1 201 ? 22.164 16.749 2.625 1.00 20.00 201 LEU A N 1
ATOM 1520 C CA . LEU A 1 201 ? 22.952 16.794 1.428 1.00 22.79 201 LEU A CA 1
ATOM 1521 C C . LEU A 1 201 ? 24.274 16.059 1.663 1.00 19.74 201 LEU A C 1
ATOM 1522 O O . LEU A 1 201 ? 24.655 15.237 0.817 1.00 23.96 201 LEU A O 1
ATOM 1527 N N . GLY A 1 202 ? 24.939 16.335 2.798 1.00 23.39 202 GLY A N 1
ATOM 1528 C CA . GLY A 1 202 ? 26.241 15.712 3.111 1.00 22.72 202 GLY A CA 1
ATOM 1529 C C . GLY A 1 202 ? 26.091 14.202 3.235 1.00 21.95 202 GLY A C 1
ATOM 1530 O O . GLY A 1 202 ? 26.897 13.441 2.691 1.00 20.88 202 GLY A O 1
ATOM 1531 N N . TYR A 1 203 ? 25.067 13.772 3.965 1.00 18.85 203 TYR A N 1
ATOM 1532 C CA . TYR A 1 203 ? 24.786 12.350 4.107 1.00 22.98 203 TYR A CA 1
ATOM 1533 C C . TYR A 1 203 ? 24.595 11.735 2.703 1.00 20.24 203 TYR A C 1
ATOM 1534 O O . TYR A 1 203 ? 25.182 10.705 2.430 1.00 17.79 203 TYR A O 1
ATOM 1551 N N . GLN A 1 205 ? 25.405 12.680 -0.346 1.00 23.27 205 GLN A N 1
ATOM 1552 C CA . GLN A 1 205 ? 26.600 12.710 -1.200 1.00 20.89 205 GLN A CA 1
ATOM 1553 C C . GLN A 1 205 ? 27.642 11.621 -0.790 1.00 21.11 205 GLN A C 1
ATOM 1554 O O . GLN A 1 205 ? 28.206 10.947 -1.684 1.00 20.27 205 GLN A O 1
ATOM 1560 N N . ALA A 1 206 ? 27.917 11.470 0.507 1.00 18.59 206 ALA A N 1
ATOM 1561 C CA . ALA A 1 206 ? 28.741 10.405 1.062 1.00 18.82 206 ALA A CA 1
ATOM 1562 C C . ALA A 1 206 ? 28.240 9.034 0.685 1.00 20.56 206 ALA A C 1
ATOM 1563 O O . ALA A 1 206 ? 29.010 8.132 0.349 1.00 15.86 206 ALA A O 1
ATOM 1565 N N . GLN A 1 207 ? 26.920 8.833 0.756 1.00 15.36 207 GLN A N 1
ATOM 1566 C CA . GLN A 1 207 ? 26.361 7.534 0.425 1.00 18.75 207 GLN A CA 1
ATOM 1567 C C . GLN A 1 207 ? 26.505 7.198 -1.089 1.00 19.31 207 GLN A C 1
ATOM 1568 O O . GLN A 1 207 ? 26.782 6.066 -1.431 1.00 19.53 207 GLN A O 1
ATOM 1574 N N . ILE A 1 208 ? 26.322 8.167 -1.990 1.00 20.21 208 ILE A N 1
ATOM 1575 C CA . ILE A 1 208 ? 26.443 7.914 -3.418 1.00 19.15 208 ILE A CA 1
ATOM 1576 C C . ILE A 1 208 ? 27.873 7.377 -3.623 1.00 19.97 208 ILE A C 1
ATOM 1577 O O . ILE A 1 208 ? 28.087 6.339 -4.240 1.00 20.76 208 ILE A O 1
ATOM 1582 N N . SER A 1 209 ? 28.835 8.064 -3.054 1.00 20.53 209 SER A N 1
ATOM 1583 C CA . SER A 1 209 ? 30.246 7.606 -3.256 1.00 18.07 209 SER A CA 1
ATOM 1584 C C . SER A 1 209 ? 30.483 6.193 -2.713 1.00 20.46 209 SER A C 1
ATOM 1585 O O . SER A 1 209 ? 31.164 5.355 -3.374 1.00 22.51 209 SER A O 1
ATOM 1588 N N . PHE A 1 210 ? 29.965 5.935 -1.512 1.00 21.65 210 PHE A N 1
ATOM 1589 C CA . PHE A 1 210 ? 30.036 4.620 -0.851 1.00 19.93 210 PHE A CA 1
ATOM 1590 C C . PHE A 1 210 ? 29.443 3.511 -1.734 1.00 22.21 210 PHE A C 1
ATOM 1591 O O . PHE A 1 210 ? 30.100 2.505 -2.017 1.00 20.35 210 PHE A O 1
ATOM 1599 N N . PHE A 1 211 ? 28.167 3.648 -2.133 1.00 17.50 211 PHE A N 1
ATOM 1600 C CA . PHE A 1 211 ? 27.569 2.626 -2.966 1.00 20.52 211 PHE A CA 1
ATOM 1601 C C . PHE A 1 211 ? 28.236 2.410 -4.329 1.00 22.39 211 PHE A C 1
ATOM 1602 O O . PHE A 1 211 ? 28.383 1.282 -4.797 1.00 18.93 211 PHE A O 1
ATOM 1610 N N . LYS A 1 212 ? 28.644 3.489 -4.975 1.00 22.01 212 LYS A N 1
ATOM 1611 C CA . LYS A 1 212 ? 29.312 3.363 -6.282 1.00 22.31 212 LYS A CA 1
ATOM 1612 C C . LYS A 1 212 ? 30.656 2.699 -6.167 1.00 23.26 212 LYS A C 1
ATOM 1613 O O . LYS A 1 212 ? 30.921 1.783 -6.932 1.00 27.86 212 LYS A O 1
ATOM 1627 N N . GLY A 1 214 ? 31.719 0.793 -3.621 1.00 26.94 214 GLY A N 1
ATOM 1628 C CA . GLY A 1 214 ? 31.466 -0.569 -3.203 1.00 27.58 214 GLY A CA 1
ATOM 1629 C C . GLY A 1 214 ? 30.936 -1.461 -4.321 1.00 25.88 214 GLY A C 1
ATOM 1630 O O . GLY A 1 214 ? 31.342 -2.626 -4.471 1.00 30.74 214 GLY A O 1
ATOM 1631 N N . SER A 1 215 ? 30.024 -0.930 -5.112 1.00 31.05 215 SER A N 1
ATOM 1632 C CA . SER A 1 215 ? 29.382 -1.745 -6.121 1.00 33.70 215 SER A CA 1
ATOM 1633 C C . SER A 1 215 ? 30.389 -2.125 -7.209 1.00 40.30 215 SER A C 1
ATOM 1634 O O . SER A 1 215 ? 30.364 -3.238 -7.751 1.00 36.62 215 SER A O 1
ATOM 1637 N N . GLU A 1 216 ? 31.309 -1.208 -7.464 1.00 43.31 216 GLU A N 1
ATOM 1638 C CA . GLU A 1 216 ? 32.167 -1.266 -8.619 1.00 49.15 216 GLU A CA 1
ATOM 1639 C C . GLU A 1 216 ? 33.240 -2.352 -8.511 1.00 52.78 216 GLU A C 1
ATOM 1640 O O . GLU A 1 216 ? 33.622 -2.929 -9.527 1.00 57.11 216 GLU A O 1
ATOM 1646 N N . ASN A 1 217 ? 33.694 -2.673 -7.301 1.00 53.70 217 ASN A N 1
ATOM 1647 C CA . ASN A 1 217 ? 34.600 -3.814 -7.159 1.00 55.65 217 ASN A CA 1
ATOM 1648 C C . ASN A 1 217 ? 33.939 -5.159 -6.784 1.00 53.73 217 ASN A C 1
ATOM 1649 O O . ASN A 1 217 ? 34.625 -6.167 -6.635 1.00 54.52 217 ASN A O 1
ATOM 1654 N N . LEU A 1 218 ? 32.612 -5.165 -6.651 1.00 49.23 218 LEU A N 1
ATOM 1655 C CA . LEU A 1 218 ? 31.855 -6.404 -6.443 1.00 46.87 218 LEU A CA 1
ATOM 1656 C C . LEU A 1 218 ? 31.396 -6.927 -7.788 1.00 43.85 218 LEU A C 1
ATOM 1657 O O . LEU A 1 218 ? 30.226 -6.845 -8.146 1.00 46.12 218 LEU A O 1
ATOM 1662 N N . ASN A 1 219 ? 32.349 -7.517 -8.509 1.00 48.36 219 ASN A N 1
ATOM 1663 C CA . ASN A 1 219 ? 32.212 -7.831 -9.936 1.00 47.24 219 ASN A CA 1
ATOM 1664 C C . ASN A 1 219 ? 31.963 -9.304 -10.294 1.00 47.24 219 ASN A C 1
ATOM 1665 O O . ASN A 1 219 ? 31.831 -10.172 -9.418 1.00 44.33 219 ASN A O 1
ATOM 1670 N N . GLU A 1 220 ? 31.927 -9.561 -11.599 1.00 41.63 220 GLU A N 1
ATOM 1671 C CA . GLU A 1 220 ? 31.674 -10.873 -12.172 1.00 41.95 220 GLU A CA 1
ATOM 1672 C C . GLU A 1 220 ? 32.790 -11.896 -11.836 1.00 38.43 220 GLU A C 1
ATOM 1673 O O . GLU A 1 220 ? 32.518 -13.083 -11.672 1.00 40.50 220 GLU A O 1
ATOM 1679 N N . GLN A 1 221 ? 34.026 -11.433 -11.720 1.00 38.17 221 GLN A N 1
ATOM 1680 C CA . GLN A 1 221 ? 35.099 -12.266 -11.190 1.00 38.76 221 GLN A CA 1
ATOM 1681 C C . GLN A 1 221 ? 34.822 -12.736 -9.742 1.00 39.22 221 GLN A C 1
ATOM 1682 O O . GLN A 1 221 ? 34.962 -13.925 -9.423 1.00 38.20 221 GLN A O 1
ATOM 1688 N N . LEU A 1 222 ? 34.441 -11.800 -8.873 1.00 37.39 222 LEU A N 1
ATOM 1689 C CA . LEU A 1 222 ? 34.045 -12.152 -7.514 1.00 33.63 222 LEU A CA 1
ATOM 1690 C C . LEU A 1 222 ? 32.875 -13.134 -7.515 1.00 34.23 222 LEU A C 1
ATOM 1691 O O . LEU A 1 222 ? 32.876 -14.084 -6.716 1.00 37.36 222 LEU A O 1
ATOM 1696 N N . GLU A 1 223 ? 31.888 -12.946 -8.388 1.00 34.49 223 GLU A N 1
ATOM 1697 C CA . GLU A 1 223 ? 30.780 -13.905 -8.448 1.00 36.53 223 GLU A CA 1
ATOM 1698 C C . GLU A 1 223 ? 31.293 -15.319 -8.757 1.00 37.41 223 GLU A C 1
ATOM 1699 O O . GLU A 1 223 ? 30.831 -16.297 -8.151 1.00 34.76 223 GLU A O 1
ATOM 1705 N N . GLU A 1 224 ? 32.220 -15.431 -9.722 1.00 32.35 224 GLU A N 1
ATOM 1706 C CA . GLU A 1 224 ? 32.836 -16.713 -10.062 1.00 35.74 224 GLU A CA 1
ATOM 1707 C C . GLU A 1 224 ? 33.498 -17.299 -8.823 1.00 28.75 224 GLU A C 1
ATOM 1708 O O . GLU A 1 224 ? 33.332 -18.481 -8.544 1.00 30.63 224 GLU A O 1
ATOM 1714 N N . PHE A 1 225 ? 34.258 -16.482 -8.105 1.00 31.74 225 PHE A N 1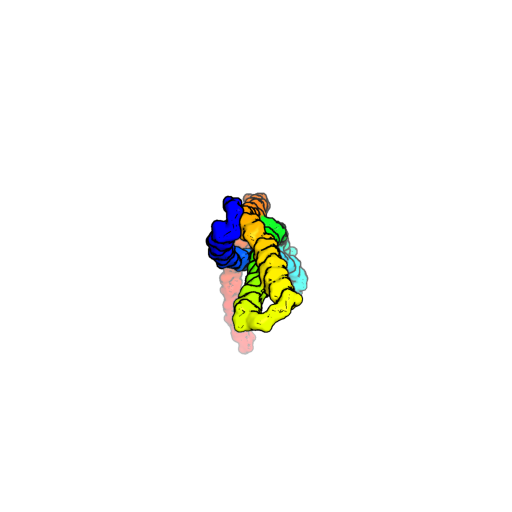
ATOM 1715 C CA . PHE A 1 225 ? 34.934 -16.924 -6.876 1.00 31.79 225 PHE A CA 1
ATOM 1716 C C . PHE A 1 225 ? 33.946 -17.500 -5.871 1.00 30.54 225 PHE A C 1
ATOM 1717 O O . PHE A 1 225 ? 34.180 -18.564 -5.280 1.00 26.25 225 PHE A O 1
ATOM 1725 N N . LEU A 1 226 ? 32.823 -16.814 -5.692 1.00 29.14 226 LEU A N 1
ATOM 1726 C CA . LEU A 1 226 ? 31.856 -17.215 -4.679 1.00 27.93 226 LEU A CA 1
ATOM 1727 C C . LEU A 1 226 ? 31.097 -18.459 -5.072 1.00 25.85 226 LEU A C 1
ATOM 1728 O O . LEU A 1 226 ? 30.783 -19.302 -4.232 1.00 27.47 226 LEU A O 1
ATOM 1733 N N . ALA A 1 227 ? 30.796 -18.577 -6.355 1.00 28.15 227 ALA A N 1
ATOM 1734 C CA . ALA A 1 227 ? 30.260 -19.798 -6.908 1.00 26.43 227 ALA A CA 1
ATOM 1735 C C . ALA A 1 227 ? 31.168 -20.993 -6.645 1.00 30.62 227 ALA A C 1
ATOM 1736 O O . ALA A 1 227 ? 30.695 -22.081 -6.317 1.00 29.07 227 ALA A O 1
ATOM 1738 N N . ASN A 1 228 ? 32.470 -20.797 -6.822 1.00 26.17 228 ASN A N 1
ATOM 1739 C CA . ASN A 1 228 ? 33.421 -21.856 -6.551 1.00 31.65 228 ASN A CA 1
ATOM 1740 C C . ASN A 1 228 ? 33.499 -22.262 -5.062 1.00 29.63 228 ASN A C 1
ATOM 1741 O O . ASN A 1 228 ? 33.569 -23.453 -4.729 1.00 28.22 228 ASN A O 1
ATOM 1746 N N . ILE A 1 229 ? 33.574 -21.277 -4.179 1.00 27.64 229 ILE A N 1
ATOM 1747 C CA . ILE A 1 229 ? 33.357 -21.528 -2.725 1.00 26.93 229 ILE A CA 1
ATOM 1748 C C . ILE A 1 229 ? 32.121 -22.346 -2.442 1.00 29.49 229 ILE A C 1
ATOM 1749 O O . ILE A 1 229 ? 32.186 -23.309 -1.681 1.00 28.11 229 ILE A O 1
ATOM 1754 N N . GLY A 1 230 ? 30.980 -21.972 -3.018 1.00 25.87 230 GLY A N 1
ATOM 1755 C CA . GLY A 1 230 ? 29.753 -22.701 -2.750 1.00 28.78 230 GLY A CA 1
ATOM 1756 C C . GLY A 1 230 ? 29.949 -24.171 -3.094 1.00 34.96 230 GLY A C 1
ATOM 1757 O O . GLY A 1 230 ? 29.515 -25.064 -2.364 1.00 32.78 230 GLY A O 1
ATOM 1758 N N . THR A 1 231 ? 30.622 -24.417 -4.217 1.00 35.44 231 THR A N 1
ATOM 1759 C CA . THR A 1 231 ? 30.847 -25.776 -4.683 1.00 35.05 231 THR A CA 1
ATOM 1760 C C . THR A 1 231 ? 31.812 -26.481 -3.738 1.00 30.70 231 THR A C 1
ATOM 1761 O O . THR A 1 231 ? 31.600 -27.640 -3.414 1.00 33.68 231 THR A O 1
ATOM 1765 N N . SER A 1 232 ? 32.869 -25.793 -3.307 1.00 33.14 232 SER A N 1
ATOM 1766 C CA . SER A 1 232 ? 33.818 -26.388 -2.365 1.00 32.38 232 SER A CA 1
ATOM 1767 C C . SER A 1 232 ? 33.196 -26.803 -1.037 1.00 35.11 232 SER A C 1
ATOM 1768 O O . SER A 1 232 ? 33.551 -27.832 -0.501 1.00 30.23 232 SER A O 1
ATOM 1771 N N . VAL A 1 233 ? 32.290 -25.981 -0.508 1.00 30.92 233 VAL A N 1
ATOM 1772 C CA . VAL A 1 233 ? 31.441 -26.317 0.654 1.00 28.57 233 VAL A CA 1
ATOM 1773 C C . VAL A 1 233 ? 30.586 -27.579 0.476 1.00 29.22 233 VAL A C 1
ATOM 1774 O O . VAL A 1 233 ? 30.597 -28.474 1.334 1.00 26.86 233 VAL A O 1
ATOM 1778 N N . GLN A 1 234 ? 29.853 -27.691 -0.630 1.00 24.14 234 GLN A N 1
ATOM 1779 C CA . GLN A 1 234 ? 29.055 -28.916 -0.857 1.00 30.97 234 GLN A CA 1
ATOM 1780 C C . GLN A 1 234 ? 29.970 -30.152 -0.957 1.00 28.28 234 GLN A C 1
ATOM 1781 O O . GLN A 1 234 ? 29.599 -31.218 -0.508 1.00 28.85 234 GLN A O 1
ATOM 1787 N N . ASN A 1 235 ? 31.134 -29.980 -1.566 1.00 28.41 235 ASN A N 1
ATOM 1788 C CA . ASN A 1 235 ? 32.154 -31.036 -1.657 1.00 29.27 235 ASN A CA 1
ATOM 1789 C C . ASN A 1 235 ? 32.595 -31.511 -0.289 1.00 26.47 235 ASN A C 1
ATOM 1790 O O . ASN A 1 235 ? 32.728 -32.744 -0.079 1.00 23.66 235 ASN A O 1
ATOM 1795 N N . VAL A 1 236 ? 32.890 -30.563 0.609 1.00 28.23 236 VAL A N 1
ATOM 1796 C CA . VAL A 1 236 ? 33.399 -30.921 1.962 1.00 23.32 236 VAL A CA 1
ATOM 1797 C C . VAL A 1 236 ? 32.290 -31.707 2.658 1.00 23.00 236 VAL A C 1
ATOM 1798 O O . VAL A 1 236 ? 32.537 -32.732 3.315 1.00 24.61 236 VAL A O 1
ATOM 1802 N N . ARG A 1 237 ? 31.057 -31.237 2.512 1.00 23.82 237 ARG A N 1
ATOM 1803 C CA . ARG A 1 237 ? 29.970 -31.916 3.154 1.00 24.12 237 ARG A CA 1
ATOM 1804 C C . ARG A 1 237 ? 29.891 -33.374 2.710 1.00 27.60 237 ARG A C 1
ATOM 1805 O O . ARG A 1 237 ? 29.686 -34.278 3.538 1.00 32.56 237 ARG A O 1
ATOM 1813 N N . ARG A 1 238 ? 30.066 -33.605 1.414 1.00 27.01 238 ARG A N 1
ATOM 1814 C CA . ARG A 1 238 ? 29.953 -34.957 0.861 1.00 29.77 238 ARG A CA 1
ATOM 1815 C C . ARG A 1 238 ? 31.087 -35.861 1.324 1.00 28.39 238 ARG A C 1
ATOM 1816 O O . ARG A 1 238 ? 30.871 -37.035 1.669 1.00 27.82 238 ARG A O 1
ATOM 1824 N N . GLU A 1 239 ? 32.291 -35.312 1.339 1.00 23.31 239 GLU A N 1
ATOM 1825 C CA . GLU A 1 239 ? 33.459 -36.021 1.843 1.00 29.25 239 GLU A CA 1
ATOM 1826 C C . GLU A 1 239 ? 33.262 -36.375 3.310 1.00 29.39 239 GLU A C 1
ATOM 1827 O O . GLU A 1 239 ? 33.685 -37.452 3.758 1.00 24.07 239 GLU A O 1
ATOM 1841 N N . ASP A 1 241 ? 30.302 -36.864 5.002 1.00 23.67 241 ASP A N 1
ATOM 1842 C CA . ASP A 1 241 ? 29.348 -37.935 5.157 1.00 29.95 241 ASP A CA 1
ATOM 1843 C C . ASP A 1 241 ? 29.968 -39.292 4.829 1.00 30.52 241 ASP A C 1
ATOM 1844 O O . ASP A 1 241 ? 29.791 -40.253 5.575 1.00 25.44 241 ASP A O 1
ATOM 1849 N N . SER A 1 242 ? 30.705 -39.355 3.723 1.00 27.04 242 SER A N 1
ATOM 1850 C CA A SER A 1 242 ? 31.453 -40.556 3.314 0.60 28.09 242 SER A CA 1
ATOM 1851 C CA B SER A 1 242 ? 31.379 -40.585 3.351 0.40 27.79 242 SER A CA 1
ATOM 1852 C C . SER A 1 242 ? 32.433 -41.021 4.379 1.00 29.45 242 SER A C 1
ATOM 1853 O O . SER A 1 242 ? 32.505 -42.214 4.715 1.00 29.41 242 SER A O 1
ATOM 1858 N N . ASP A 1 243 ? 33.210 -40.084 4.916 1.00 28.11 243 ASP A N 1
ATOM 1859 C CA . ASP A 1 243 ? 34.224 -40.452 5.923 1.00 24.79 243 ASP A CA 1
ATOM 1860 C C . ASP A 1 243 ? 33.611 -40.882 7.284 1.00 31.41 243 ASP A C 1
ATOM 1861 O O . ASP A 1 243 ? 34.159 -41.716 8.017 1.00 29.00 243 ASP A O 1
ATOM 1866 N N . ILE A 1 244 ? 32.470 -40.309 7.624 1.00 24.05 244 ILE A N 1
ATOM 1867 C CA . ILE A 1 244 ? 31.723 -40.768 8.812 1.00 27.95 244 ILE A CA 1
ATOM 1868 C C . ILE A 1 244 ? 31.390 -42.284 8.742 1.00 25.20 244 ILE A C 1
ATOM 1869 O O . ILE A 1 244 ? 31.496 -43.019 9.734 1.00 28.08 244 ILE A O 1
ATOM 1874 N N . GLU A 1 245 ? 30.941 -42.741 7.579 1.00 28.39 245 GLU A N 1
ATOM 1875 C CA . GLU A 1 245 ? 30.757 -44.178 7.324 1.00 32.25 245 GLU A CA 1
ATOM 1876 C C . GLU A 1 245 ? 32.041 -45.006 7.518 1.00 31.00 245 GLU A C 1
ATOM 1877 O O . GLU A 1 245 ? 32.020 -46.053 8.170 1.00 26.83 245 GLU A O 1
ATOM 1883 N N . THR A 1 246 ? 33.155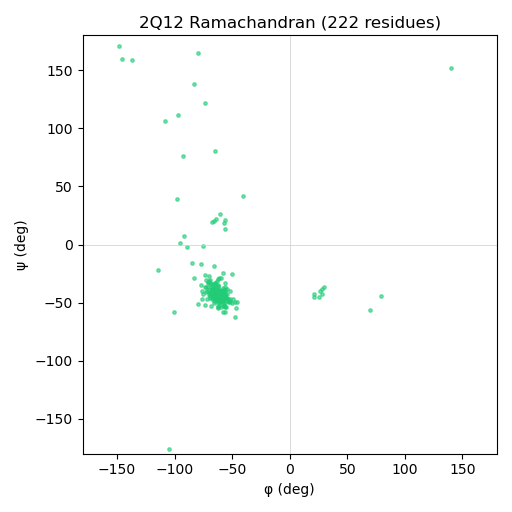 -44.535 6.972 1.00 28.23 246 THR A N 1
ATOM 1884 C CA . THR A 1 246 ? 34.439 -45.187 7.226 1.00 29.31 246 THR A CA 1
ATOM 1885 C C . THR A 1 246 ? 34.745 -45.289 8.732 1.00 30.75 246 THR A C 1
ATOM 1886 O O . THR A 1 246 ? 35.051 -46.382 9.218 1.00 33.21 246 THR A O 1
ATOM 1898 N N . GLN A 1 248 ? 32.704 -45.156 11.261 1.00 32.12 248 GLN A N 1
ATOM 1899 C CA . GLN A 1 248 ? 31.830 -46.118 11.923 1.00 32.01 248 GLN A CA 1
ATOM 1900 C C . GLN A 1 248 ? 32.366 -47.548 11.724 1.00 35.08 248 GLN A C 1
ATOM 1901 O O . GLN A 1 248 ? 32.374 -48.361 12.673 1.00 35.47 248 GLN A O 1
ATOM 1907 N N . GLN A 1 249 ? 32.861 -47.856 10.517 1.00 30.77 249 GLN A N 1
ATOM 1908 C CA . GLN A 1 249 ? 33.458 -49.186 10.294 1.00 32.19 249 GLN A CA 1
ATOM 1909 C C . GLN A 1 249 ? 34.715 -49.376 11.120 1.00 30.39 249 GLN A C 1
ATOM 1910 O O . GLN A 1 249 ? 34.909 -50.432 11.735 1.00 29.88 249 GLN A O 1
ATOM 1916 N N . THR A 1 250 ? 35.576 -48.360 11.137 1.00 29.15 250 THR A N 1
ATOM 1917 C CA . THR A 1 250 ? 36.790 -48.425 11.940 1.00 28.07 250 THR A CA 1
ATOM 1918 C C . THR A 1 250 ? 36.449 -48.693 13.428 1.00 32.42 250 THR A C 1
ATOM 1919 O O . THR A 1 250 ? 37.140 -49.453 14.125 1.00 29.88 250 THR A O 1
ATOM 1923 N N . ILE A 1 251 ? 35.373 -48.063 13.906 1.00 29.37 251 ILE A N 1
ATOM 1924 C CA . ILE A 1 251 ? 34.946 -48.214 15.312 1.00 34.66 251 ILE A CA 1
ATOM 1925 C C . ILE A 1 251 ? 34.575 -49.677 15.659 1.00 34.62 251 ILE A C 1
ATOM 1926 O O . ILE A 1 251 ? 35.041 -50.258 16.678 1.00 29.34 251 ILE A O 1
ATOM 1931 N N . GLU A 1 252 ? 33.739 -50.275 14.819 1.00 34.89 252 GLU A N 1
ATOM 1932 C CA . GLU A 1 252 ? 33.411 -51.686 14.942 1.00 40.99 252 GLU A CA 1
ATOM 1933 C C . GLU A 1 252 ? 34.671 -52.560 14.978 1.00 37.90 252 GLU A C 1
ATOM 1934 O O . GLU A 1 252 ? 34.802 -53.430 15.844 1.00 40.72 252 GLU A O 1
ATOM 1940 N N . ASP A 1 253 ? 35.597 -52.345 14.051 1.00 33.01 253 ASP A N 1
ATOM 1941 C CA . ASP A 1 253 ? 36.840 -53.131 14.057 1.00 34.34 253 ASP A CA 1
ATOM 1942 C C . ASP A 1 253 ? 37.581 -53.011 15.390 1.00 33.25 253 ASP A C 1
ATOM 1943 O O . ASP A 1 253 ? 37.867 -54.033 16.027 1.00 32.45 253 ASP A O 1
ATOM 1948 N N . LEU A 1 254 ? 37.858 -51.779 15.821 1.00 29.14 254 LEU A N 1
ATOM 1949 C CA . LEU A 1 254 ? 38.587 -51.538 17.064 1.00 37.60 254 LEU A CA 1
ATOM 1950 C C . LEU A 1 254 ? 37.867 -52.063 18.317 1.00 41.60 254 LEU A C 1
ATOM 1951 O O . LEU A 1 254 ? 38.536 -52.455 19.275 1.00 41.20 254 LEU A O 1
ATOM 1956 N N . GLU A 1 255 ? 36.534 -52.112 18.311 1.00 41.32 255 GLU A N 1
ATOM 1957 C CA . GLU A 1 255 ? 35.805 -52.719 19.430 1.00 50.92 255 GLU A CA 1
ATOM 1958 C C . GLU A 1 255 ? 36.185 -54.179 19.618 1.00 51.90 255 GLU A C 1
ATOM 1959 O O . GLU A 1 255 ? 36.364 -54.643 20.741 1.00 52.28 255 GLU A O 1
ATOM 1965 N N . VAL A 1 256 ? 36.277 -54.893 18.500 1.00 54.81 256 VAL A N 1
ATOM 1966 C CA . VAL A 1 256 ? 36.718 -56.282 18.486 1.00 55.92 256 VAL A CA 1
ATOM 1967 C C . VAL A 1 256 ? 38.151 -56.360 18.998 1.00 55.59 256 VAL A C 1
ATOM 1968 O O . VAL A 1 256 ? 38.436 -57.102 19.940 1.00 56.71 256 VAL A O 1
ATOM 1972 N N . ALA A 1 257 ? 39.039 -55.565 18.402 1.00 55.28 257 ALA A N 1
ATOM 1973 C CA . ALA A 1 257 ? 40.468 -55.659 18.690 1.00 55.66 257 ALA A CA 1
ATOM 1974 C C . ALA A 1 257 ? 40.863 -55.280 20.136 1.00 56.58 257 ALA A C 1
ATOM 1975 O O . ALA A 1 257 ? 41.953 -55.652 20.609 1.00 56.07 257 ALA A O 1
ATOM 1977 N N . SER A 1 258 ? 39.976 -54.567 20.830 1.00 51.33 258 SER A N 1
ATOM 1978 C CA . SER A 1 258 ? 40.278 -53.999 22.153 1.00 50.79 258 SER A CA 1
ATOM 1979 C C . SER A 1 258 ? 40.056 -54.975 23.305 1.00 52.17 258 SER A C 1
ATOM 1980 O O . SER A 1 258 ? 40.499 -54.721 24.437 1.00 49.65 258 SER A O 1
ATOM 1983 N N . ASP A 1 259 ? 39.330 -56.061 23.045 1.00 51.31 259 ASP A N 1
ATOM 1984 C CA . ASP A 1 259 ? 39.067 -57.056 24.088 1.00 53.08 259 ASP A CA 1
ATOM 1985 C C . ASP A 1 259 ? 40.079 -58.190 23.999 1.00 51.40 259 ASP A C 1
ATOM 1986 O O . ASP A 1 259 ? 40.175 -58.855 22.975 1.00 47.78 259 ASP A O 1
#

Secondary structure (DSSP, 8-state):
--SHHHHHHHHHHHHHHHHHHHH--HHHH--HHHHHHHHHHHHHHHHHHHHHGGGGS------HHHHHHHHHHHHHHHHHHHHHHHHHH--HHHHIIIIIHHHHHHHHHHHHHHHHHHHHHHHHHHHHHTS---HHHHHHHHHHHHHHHHHHHH--HHHHHHHHHHHHHHHHHHHHHH--HHHHHH--TTTS-HHHHHHHHHHHHHHHHHHH--HHHH--HHHHHHHHHT-

Organism: Homo sapiens (NCBI:txid9606)

Sequence (231 aa):
LEDSSPQTRSLLGVFEEDATAISNYNQLYQAHRIYDAQNELSSAATHLTSSKLLKEYEKQRFPEVSSTLQQFSSKVIDELSSSCHAVLSTQLADAFPITQFKERDLKEILTLKEEVFQIASNDHDAAINRYSRLSKKRENDKVKYEVTEDVYTSRKKQHQTHYFCALNTLQYKKKIALLEPLLGYQAQISFFKGSENLNEQLEEFLANIGTSVQNVRREDSSDIETQQTIEDLEVASD

InterPro domains:
  IPR001849 Pleckstrin homology domain [PF00169] (280-373)
  IPR001849 Pleckstrin homology domain [PS50003] (277-375)
  IPR001849 Pleckstrin homology domain [SM00233] (278-377)
  IPR004148 BAR domain [PF16746] (7-247)
  IPR006020 PTB/PI domain [PF00640] (502-630)
  IPR006020 PTB/PI domain [PS01179] (502-638)
  IPR006020 PTB/PI domain [SM00462] (497-636)
  IPR011993 PH-like domain superfamily [G3DSA:2.30.29.30] (265-385)
  IPR011993 PH-like domain superfamily [G3DSA:2.30.29.30] (486-644)
  IPR027267 AH/BAR domain superfamily [G3DSA:1.20.1270.60] (2-264)
  IPR027267 AH/BAR domain superfamily [SSF103657] (6-302)
  IPR037929 DCC-interacting protein 13-alpha, BAR domain [cd07631] (20-234)
  IPR047181 DCC-interacting protein 13-alpha/beta [PTHR46415] (2-709)
  IPR047236 DCC-interacting protein 13-alpha/beta, PH domain [cd13247] (252-376)
  IPR047237 DCC-interacting protein 13-alpha/beta, PTB domain [cd13158] (490-625)

Foldseek 3Di:
DPDDVVVVVVLVVLLVVLVVLLVVVVVVVVVVVLVVLVVVLVVLLVVLVVLLCPVVDDDCPVNVLSPVVSVLSNVLSVLSVLLSVLLVVLVLLVCCNVPQSVLLVVLVVQLVVLVVQLVVLVVVLVVVVPDDDDPPVNVVSVVSNVVSVVSNVVSNNSVSSVVVVVSSVVSVPSSVVSNVSVVSSCVSVVPCDPVVVVSVVVVVVVVVVVVVCVVVVVCVVVVVVVVVVVD

Radius of gyration: 36.1 Å; Cα contacts (8 Å, |Δi|>4): 140; chains: 1; bounding box: 44×124×63 Å

GO terms:
  GO:0005515 protein binding (F, IPI)
  GO:0097708 intracellular vesicle (C, IDA)
  GO:0005634 nucleus (C, IDA)
  GO:0005737 cytoplasm (C, IDA)
  GO:0005768 endosome (C, IDA)
  GO:0005769 early endosome (C, IDA)
  GO:0005886 plasma membrane (C, IDA)
  GO:0016020 membrane (C, IDA)
  GO:0001786 phosphatidylserine binding (F, IDA)
  GO:0031410 cytoplasmic vesicle (C, IDA)
  GO:0035091 phosphatidylinositol binding (F, IDA)
  GO:0042803 protein homodimerization activity (F, IDA)
  GO:0006606 protein import into nucleus (P, IDA)
  GO:0048487 beta-tubulin binding (F, IDA)
  GO:0031901 early endosome membrane (C, EXP)
  GO:0033211 adiponectin-activated signaling pathway (P, IMP)
  GO:0046326 positive regulation of D-glucose import across plasma membrane (P, IMP)
  GO:0048023 positive regulation of melanin biosynthetic process (P, IMP)
  GO:0007179 transforming growth factor beta receptor signaling pathway (P, IMP)
  GO:0008286 insulin receptor signaling pathway (P, IMP)

CATH classification: 1.20.1270.60

Nearest PDB structures (foldseek):
  4nqi-assembly2_C  TM=3.434E-01  e=9.868E-04  Dictyostelium discoideum
  3plt-assembly1_B  TM=4.207E-01  e=1.050E-02  Saccharomyces cerevisiae
  3plt-assembly2_C-2  TM=4.002E-01  e=1.284E-02  Saccharomyces cerevisiae
  3ja6-assembly1_I  TM=4.392E-01  e=3.380E-01  Escherichia coli
  3g6b-assembly1_A  TM=3.141E-01  e=1.943E-01  Thermotoga maritima

B-factor: mean 34.6, std 12.66, range [14.44, 80.72]

Solvent-accessible surface area: 17176 Å² total